Protein AF-0000000073399616 (afdb_homodimer)

Solvent-accessible surface area (backbone atoms only — not comparable to full-atom values): 12875 Å² total; per-residue (Å²): 86,40,26,53,81,73,58,70,52,59,41,44,80,45,71,43,93,88,33,60,38,33,30,25,87,79,78,50,24,38,40,30,49,40,71,38,44,50,50,51,39,50,48,54,50,49,53,32,51,50,45,19,53,52,32,27,52,56,43,54,68,68,48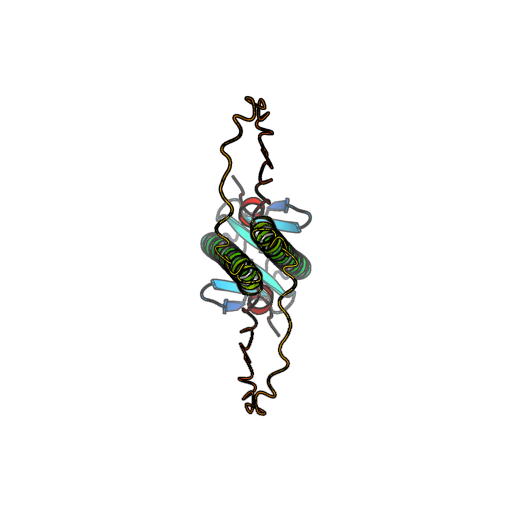,73,75,62,71,76,71,77,66,83,68,80,74,74,76,71,83,74,77,82,70,77,71,72,74,72,72,77,64,69,66,68,71,74,72,81,48,71,56,64,63,69,61,81,126,85,41,26,50,83,74,57,71,54,59,40,45,79,45,71,43,94,90,32,60,36,33,31,25,89,80,77,50,24,39,39,30,49,40,70,38,45,51,52,50,40,50,49,53,52,50,54,32,51,50,44,20,53,53,32,26,52,56,44,53,68,68,47,73,74,62,72,74,73,77,66,81,68,80,74,74,76,71,82,75,78,81,70,77,71,73,74,74,72,77,65,68,67,69,72,75,71,81,47,71,53,64,64,67,60,80,124

Secondary structure (DSSP, 8-state):
-B-TTTSSSBPEEEEETTEEEEE-TTT--EEE-HHHHHHHHHHHHHHHHHHHHHHHHHHHHTS------------------------------------HHHHT---/-B-TTTSSSBPEEEEETTEEEEE-TTT--EEE-HHHHHHHHHHHHHHHHHHHHHHHHHHHHTS------------------------------------HHHHT---

pLDDT: mean 75.41, std 23.26, range [36.66, 98.56]

Radius of gyration: 26.97 Å; Cα contacts (8 Å, |Δi|>4): 218; chains: 2; bounding box: 23×84×62 Å

Nearest PDB structures (foldseek):
  6dfb-assembly1_A  TM=5.833E-01  e=2.884E-01  Homo sapiens
  6dfa-assembly1_A  TM=6.206E-01  e=5.300E-01  Homo sapiens
  5vmw-assembly1_A  TM=6.166E-01  e=6.068E-01  Homo sapiens
  6df9-assembly1_A  TM=6.061E-01  e=7.432E-01  Homo sapiens
  4wwq-assembly1_B  TM=5.688E-01  e=4.934E+00  Homo sapiens

Organism: Burkholderia thailandensis (strain ATCC 700388 / DSM 13276 / CCUG 48851 / CIP 106301 / E264) (NCBI:txid271848)

Structure (mmCIF, N/CA/C/O backbone):
data_AF-0000000073399616-model_v1
#
loop_
_entity.id
_entity.type
_entity.pdbx_description
1 polymer 'Conserved within P. aerophilum'
#
loop_
_atom_site.group_PDB
_atom_site.id
_atom_site.type_symbol
_atom_site.label_atom_id
_atom_site.label_alt_id
_atom_site.label_comp_id
_atom_site.label_asym_id
_atom_site.label_entity_id
_atom_site.label_seq_id
_atom_site.pdbx_PDB_ins_code
_atom_site.Cartn_x
_atom_site.Cartn_y
_atom_site.Cartn_z
_atom_site.occupancy
_atom_site.B_iso_or_equiv
_atom_site.auth_seq_id
_atom_site.auth_comp_id
_atom_site.auth_asym_id
_atom_site.auth_atom_id
_atom_site.pdbx_PDB_model_num
ATOM 1 N N . MET A 1 1 ? 6.746 -14.953 -12.938 1 96.81 1 MET A N 1
ATOM 2 C CA . MET A 1 1 ? 5.824 -15.375 -11.891 1 96.81 1 MET A CA 1
ATOM 3 C C . MET A 1 1 ? 4.391 -15.414 -12.406 1 96.81 1 MET A C 1
ATOM 5 O O . MET A 1 1 ? 3.975 -14.531 -13.164 1 96.81 1 MET A O 1
ATOM 9 N N . LYS A 1 2 ? 3.684 -16.406 -11.961 1 97.88 2 LYS A N 1
ATOM 10 C CA . LYS A 1 2 ? 2.295 -16.531 -12.391 1 97.88 2 LYS A CA 1
ATOM 11 C C . LYS A 1 2 ? 1.35 -15.828 -11.422 1 97.88 2 LYS A C 1
ATOM 13 O O . LYS A 1 2 ? 1.634 -15.742 -10.227 1 97.88 2 LYS A O 1
ATOM 18 N N . CYS A 1 3 ? 0.234 -15.32 -11.992 1 98.56 3 CYS A N 1
ATOM 19 C CA . CYS A 1 3 ? -0.79 -14.711 -11.148 1 98.56 3 CYS A CA 1
ATOM 20 C C . CYS A 1 3 ? -1.419 -15.734 -10.219 1 98.56 3 CYS A C 1
ATOM 22 O O . CYS A 1 3 ? -1.948 -16.75 -10.672 1 98.56 3 CYS A O 1
ATOM 24 N N . PRO A 1 4 ? -1.432 -15.422 -8.945 1 98 4 PRO A N 1
ATOM 25 C CA . PRO A 1 4 ? -1.982 -16.422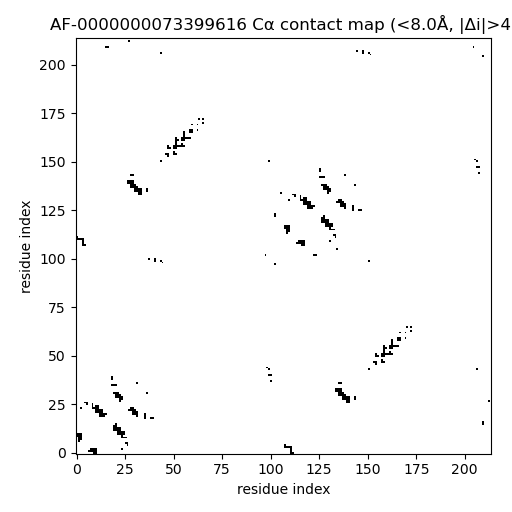 -8.023 1 98 4 PRO A CA 1
ATOM 26 C C . PRO A 1 4 ? -3.492 -16.594 -8.172 1 98 4 PRO A C 1
ATOM 28 O O . PRO A 1 4 ? -4.043 -17.625 -7.77 1 98 4 PRO A O 1
ATOM 31 N N . VAL A 1 5 ? -4.133 -15.578 -8.758 1 97.62 5 VAL A N 1
ATOM 32 C CA . VAL A 1 5 ? -5.586 -15.609 -8.914 1 97.62 5 VAL A CA 1
ATOM 33 C C . VAL A 1 5 ? -5.945 -16.188 -10.273 1 97.62 5 VAL A C 1
ATOM 35 O O . VAL A 1 5 ? -6.723 -17.141 -10.359 1 97.62 5 VAL A O 1
ATOM 38 N N . CYS A 1 6 ? -5.352 -15.664 -11.281 1 98.19 6 CYS A N 1
ATOM 39 C CA . CYS A 1 6 ? -5.664 -16.062 -12.648 1 98.19 6 CYS A CA 1
ATOM 40 C C . CYS A 1 6 ? -4.949 -17.359 -13.008 1 98.19 6 CYS A C 1
ATOM 42 O O . CYS A 1 6 ? -5.32 -18.031 -13.969 1 98.19 6 CYS A O 1
ATOM 44 N N . VAL A 1 7 ? -3.932 -17.734 -12.391 1 96.06 7 VAL A N 1
ATOM 45 C CA . VAL A 1 7 ? -3.207 -19 -12.445 1 96.06 7 VAL A CA 1
ATOM 46 C C . VAL A 1 7 ? -2.357 -19.047 -13.719 1 96.06 7 VAL A C 1
ATOM 48 O O . VAL A 1 7 ? -1.183 -19.422 -13.672 1 96.06 7 VAL A O 1
ATOM 51 N N . THR A 1 8 ? -2.816 -18.594 -14.859 1 96.88 8 THR A N 1
ATOM 52 C CA . THR A 1 8 ? -2.133 -18.797 -16.141 1 96.88 8 THR A CA 1
ATOM 53 C C . THR A 1 8 ? -1.297 -17.562 -16.5 1 96.88 8 THR A C 1
ATOM 55 O O . THR A 1 8 ? -0.138 -17.703 -16.891 1 96.88 8 THR A O 1
ATOM 58 N N . PRO A 1 9 ? -1.926 -16.344 -16.438 1 97.81 9 PRO A N 1
ATOM 59 C CA . PRO A 1 9 ? -1.166 -15.172 -16.875 1 97.81 9 PRO A CA 1
ATOM 60 C C . PRO A 1 9 ? 0.09 -14.93 -16.047 1 97.81 9 PRO A C 1
ATOM 62 O O . PRO A 1 9 ? 0.086 -15.172 -14.836 1 97.81 9 PRO A O 1
ATOM 65 N N . ASP A 1 10 ? 1.103 -14.453 -16.719 1 98.31 10 ASP A N 1
ATOM 66 C CA . ASP A 1 10 ? 2.307 -13.992 -16.031 1 98.31 10 ASP A CA 1
ATOM 67 C C . ASP A 1 10 ? 2.098 -12.609 -15.43 1 98.31 10 ASP A C 1
ATOM 69 O O . ASP A 1 10 ? 1.457 -11.75 -16.031 1 98.31 10 ASP A O 1
ATOM 73 N N . LEU A 1 11 ? 2.697 -12.438 -14.219 1 98.44 11 LEU A N 1
ATOM 74 C CA . LEU A 1 11 ? 2.771 -11.102 -13.648 1 98.44 11 LEU A CA 1
ATOM 75 C C . LEU A 1 11 ? 3.799 -10.25 -14.391 1 98.44 11 LEU A C 1
ATOM 77 O O . LEU A 1 11 ? 4.863 -10.742 -14.766 1 98.44 11 LEU A O 1
ATOM 81 N N . LEU A 1 12 ? 3.416 -8.969 -14.594 1 98.19 12 LEU A N 1
ATOM 82 C CA . LEU A 1 12 ? 4.328 -8.023 -15.234 1 98.19 12 LEU A CA 1
ATOM 83 C C . LEU A 1 12 ? 4.965 -7.105 -14.203 1 98.19 12 LEU A C 1
ATOM 85 O O . LEU A 1 12 ? 4.281 -6.59 -13.312 1 98.19 12 LEU A O 1
ATOM 89 N N . MET A 1 13 ? 6.27 -6.945 -14.352 1 97.06 13 MET A N 1
ATOM 90 C CA . MET A 1 13 ? 7.027 -6.117 -13.414 1 97.06 13 MET A CA 1
ATOM 91 C C . MET A 1 13 ? 7.031 -4.66 -13.859 1 97.06 13 MET A C 1
ATOM 93 O O . MET A 1 13 ? 7.203 -4.367 -15.047 1 97.06 13 MET A O 1
ATOM 97 N N . THR A 1 14 ? 6.762 -3.773 -12.93 1 96.56 14 THR A N 1
ATOM 98 C CA . THR A 1 14 ? 6.898 -2.342 -13.18 1 96.56 14 THR A CA 1
ATOM 99 C C . THR A 1 14 ? 7.484 -1.641 -11.953 1 96.56 14 THR A C 1
ATOM 101 O O . THR A 1 14 ? 7.441 -2.174 -10.844 1 96.56 14 THR A O 1
ATOM 104 N N . GLU A 1 15 ? 8.125 -0.589 -12.242 1 95.06 15 GLU A N 1
ATOM 105 C CA . GLU A 1 15 ? 8.664 0.234 -11.164 1 95.06 15 GLU A CA 1
ATOM 106 C C . GLU A 1 15 ? 8.055 1.633 -11.18 1 95.06 15 GLU A C 1
ATOM 108 O O . GLU A 1 15 ? 8.039 2.299 -12.219 1 95.06 15 GLU A O 1
ATOM 113 N N . ARG A 1 16 ? 7.52 1.985 -10.07 1 91 16 ARG A N 1
ATOM 114 C CA . ARG A 1 16 ? 6.957 3.32 -9.898 1 91 16 ARG A CA 1
ATOM 115 C C . ARG A 1 16 ? 7.488 3.975 -8.625 1 91 16 ARG A C 1
ATOM 117 O O . ARG A 1 16 ? 7.344 3.428 -7.531 1 91 16 ARG A O 1
ATOM 124 N N . GLN A 1 17 ? 8.094 5.055 -8.758 1 88.94 17 GLN A N 1
ATOM 125 C CA . GLN A 1 17 ? 8.641 5.777 -7.609 1 88.94 17 GLN A CA 1
ATOM 126 C C . GLN A 1 17 ? 9.625 4.914 -6.832 1 88.94 17 GLN A C 1
ATOM 128 O O . GLN A 1 17 ? 9.57 4.844 -5.605 1 88.94 17 GLN A O 1
ATOM 133 N N . SER A 1 18 ? 10.352 4.148 -7.586 1 93.12 18 SER A N 1
ATOM 134 C CA . SER A 1 18 ? 11.453 3.338 -7.066 1 93.12 18 SER A CA 1
ATOM 135 C C . SER A 1 18 ? 10.93 2.121 -6.305 1 93.12 18 SER A C 1
ATOM 137 O O . SER A 1 18 ? 11.656 1.527 -5.504 1 93.12 18 SER A O 1
ATOM 139 N N . ILE A 1 19 ? 9.672 1.909 -6.512 1 95.75 19 ILE A N 1
ATOM 140 C CA . ILE A 1 19 ? 9.078 0.714 -5.922 1 95.75 19 ILE A CA 1
ATOM 141 C C . ILE A 1 19 ? 8.734 -0.288 -7.023 1 95.75 19 ILE A C 1
ATOM 143 O O . ILE A 1 19 ? 8.016 0.042 -7.973 1 95.75 19 ILE A O 1
ATOM 147 N N . GLU A 1 20 ? 9.25 -1.43 -6.906 1 97.19 20 GLU A N 1
ATOM 148 C CA . GLU A 1 20 ? 8.969 -2.494 -7.867 1 97.19 20 GLU A CA 1
ATOM 149 C C . GLU A 1 20 ? 7.668 -3.213 -7.527 1 97.19 20 GLU A C 1
ATOM 151 O O . GLU A 1 20 ? 7.457 -3.623 -6.383 1 97.19 20 GLU A O 1
ATOM 156 N N . ILE A 1 21 ? 6.871 -3.324 -8.523 1 97.44 21 ILE A N 1
ATOM 157 C CA . ILE A 1 21 ? 5.559 -3.941 -8.375 1 97.44 21 ILE A CA 1
ATOM 158 C C . ILE A 1 21 ? 5.348 -4.984 -9.469 1 97.44 21 ILE A C 1
ATOM 160 O O . ILE A 1 21 ? 5.68 -4.746 -10.633 1 97.44 21 ILE A O 1
ATOM 164 N N . ASP A 1 22 ? 4.859 -6.145 -9.078 1 98.31 22 ASP A N 1
ATOM 165 C CA . ASP A 1 22 ? 4.379 -7.129 -10.047 1 98.31 22 ASP A CA 1
ATOM 166 C C . ASP A 1 22 ? 2.855 -7.113 -10.133 1 98.31 22 ASP A C 1
ATOM 168 O O . ASP A 1 22 ? 2.17 -7.316 -9.125 1 98.31 22 ASP A O 1
ATOM 172 N N . TYR A 1 23 ? 2.322 -6.859 -11.312 1 98.19 23 TYR A N 1
ATOM 173 C CA . TYR A 1 23 ? 0.869 -6.789 -11.422 1 98.19 23 TYR A CA 1
ATOM 174 C C . TYR A 1 23 ? 0.356 -7.738 -12.5 1 98.19 23 TYR A C 1
ATOM 176 O O . TYR A 1 23 ? 1.087 -8.086 -13.43 1 98.19 23 TYR A O 1
ATOM 184 N N . CYS A 1 24 ? -0.821 -8.117 -12.32 1 98.44 24 CYS A N 1
ATOM 185 C CA . CYS A 1 24 ? -1.466 -8.977 -13.312 1 98.44 24 CYS A CA 1
ATOM 186 C C . CYS A 1 24 ? -2.232 -8.148 -14.336 1 98.44 24 CYS A C 1
ATOM 188 O O . CYS A 1 24 ? -3.148 -7.402 -13.977 1 98.44 24 CYS A O 1
ATOM 190 N N . PRO A 1 25 ? -1.955 -8.234 -15.609 1 97.5 25 PRO A N 1
ATOM 191 C CA . PRO A 1 25 ? -2.652 -7.422 -16.609 1 97.5 25 PRO A CA 1
ATOM 192 C C . PRO A 1 25 ? -4.102 -7.855 -16.812 1 97.5 25 PRO A C 1
ATOM 194 O O . PRO A 1 25 ? -4.883 -7.137 -17.438 1 97.5 25 PRO A O 1
ATOM 197 N N . THR A 1 26 ? -4.434 -8.953 -16.219 1 97.69 26 THR A N 1
ATOM 198 C CA . THR A 1 26 ? -5.77 -9.5 -16.422 1 97.69 26 THR A CA 1
ATOM 199 C C . THR A 1 26 ? -6.699 -9.086 -15.289 1 97.69 26 THR A C 1
ATOM 201 O O . THR A 1 26 ? -7.668 -8.352 -15.508 1 97.69 26 THR A O 1
ATOM 204 N N . CYS A 1 27 ? -6.395 -9.469 -14.07 1 97.69 27 CYS A N 1
ATOM 205 C CA . CYS A 1 27 ? -7.293 -9.211 -12.953 1 97.69 27 CYS A CA 1
ATOM 206 C C . CYS A 1 27 ? -6.926 -7.914 -12.242 1 97.69 27 CYS A C 1
ATOM 208 O O . CYS A 1 27 ? -7.695 -7.406 -11.422 1 97.69 27 CYS A O 1
ATOM 210 N N . ARG A 1 28 ? -5.715 -7.473 -12.531 1 97.06 28 ARG A N 1
ATOM 211 C CA . ARG A 1 28 ? -5.23 -6.176 -12.078 1 97.06 28 ARG A CA 1
ATOM 212 C C . ARG A 1 28 ? -4.855 -6.219 -10.602 1 97.06 28 ARG A C 1
ATOM 214 O O . ARG A 1 28 ? -4.719 -5.172 -9.961 1 97.06 28 ARG A O 1
ATOM 221 N N . GLY A 1 29 ? -4.598 -7.402 -9.984 1 97.88 29 GLY A N 1
ATOM 222 C CA . GLY A 1 29 ? -4.012 -7.523 -8.656 1 97.88 29 GLY A CA 1
ATOM 223 C C . GLY A 1 29 ? -2.52 -7.246 -8.633 1 97.88 29 GLY A C 1
ATOM 224 O O . GLY A 1 29 ? -1.878 -7.191 -9.688 1 97.88 29 GLY A O 1
ATOM 225 N N . VAL A 1 30 ? -2.012 -7.121 -7.469 1 98.12 30 VAL A N 1
ATOM 226 C CA . VAL A 1 30 ? -0.618 -6.707 -7.344 1 98.12 30 VAL A CA 1
ATOM 227 C C . VAL A 1 30 ? 0.087 -7.582 -6.305 1 98.12 30 VAL A C 1
ATOM 229 O O . VAL A 1 30 ? -0.476 -7.879 -5.25 1 98.12 30 VAL A O 1
ATOM 232 N N . TRP A 1 31 ? 1.238 -7.957 -6.617 1 98.44 31 TRP A N 1
ATOM 233 C CA . TRP A 1 31 ? 2.168 -8.625 -5.711 1 98.44 31 TRP A CA 1
ATOM 234 C C . TRP A 1 31 ? 3.291 -7.676 -5.293 1 98.44 31 TRP A C 1
ATOM 236 O O . TRP A 1 31 ? 3.877 -6.992 -6.137 1 98.44 31 TRP A O 1
ATOM 246 N N . LEU A 1 32 ? 3.59 -7.598 -4.047 1 98.06 32 LEU A N 1
ATOM 247 C CA . LEU A 1 32 ? 4.719 -6.875 -3.471 1 98.06 32 LEU A CA 1
ATOM 248 C C . LEU A 1 32 ? 5.574 -7.797 -2.605 1 98.06 32 LEU A C 1
ATOM 250 O O . LEU A 1 32 ? 5.062 -8.438 -1.686 1 98.06 32 LEU A O 1
ATOM 254 N N . ASP A 1 33 ? 6.867 -7.895 -2.918 1 97.62 33 ASP A N 1
ATOM 255 C CA . ASP A 1 33 ? 7.738 -8.578 -1.968 1 97.62 33 ASP A CA 1
ATOM 256 C C . ASP A 1 33 ? 7.883 -7.773 -0.678 1 97.62 33 ASP A C 1
ATOM 258 O O . ASP A 1 33 ? 7.457 -6.621 -0.608 1 97.62 33 ASP A O 1
ATOM 262 N N . ARG A 1 34 ? 8.383 -8.328 0.324 1 96.25 34 ARG A N 1
ATOM 263 C CA . ARG A 1 34 ? 8.477 -7.723 1.646 1 96.25 34 ARG A CA 1
ATOM 264 C C . ARG A 1 34 ? 9.289 -6.434 1.604 1 96.25 34 ARG A C 1
ATOM 266 O O . ARG A 1 34 ? 8.891 -5.418 2.18 1 96.25 34 ARG A O 1
ATOM 273 N N . SER A 1 35 ? 10.359 -6.484 0.96 1 96.88 35 SER A N 1
ATOM 274 C CA . SER A 1 35 ? 11.219 -5.305 0.912 1 96.88 35 SER A CA 1
ATOM 275 C C . SER A 1 35 ? 10.523 -4.148 0.195 1 96.88 35 SER A C 1
ATOM 277 O O . SER A 1 35 ? 10.656 -2.992 0.599 1 96.88 35 SER A O 1
ATOM 279 N N . GLU A 1 36 ? 9.844 -4.398 -0.829 1 96.75 36 GLU A N 1
ATOM 280 C CA . GLU A 1 36 ? 9.109 -3.373 -1.569 1 96.75 36 GLU A CA 1
ATOM 281 C C . GLU A 1 36 ? 7.926 -2.848 -0.761 1 96.75 36 GLU A C 1
ATOM 283 O O . GLU A 1 36 ? 7.613 -1.656 -0.814 1 96.75 36 GLU A O 1
ATOM 288 N N . LEU A 1 37 ? 7.297 -3.754 -0.093 1 95.5 37 LEU A N 1
ATOM 289 C CA . LEU A 1 37 ? 6.227 -3.332 0.808 1 95.5 37 LEU A CA 1
ATOM 290 C C . LEU A 1 37 ? 6.754 -2.354 1.852 1 95.5 37 LEU A C 1
ATOM 292 O O . LEU A 1 37 ? 6.117 -1.333 2.129 1 95.5 37 LEU A O 1
ATOM 296 N N . ASP A 1 38 ? 7.855 -2.656 2.402 1 94.62 38 ASP A N 1
ATOM 297 C CA . ASP A 1 38 ? 8.492 -1.781 3.381 1 94.62 38 ASP A CA 1
ATOM 298 C C . ASP A 1 38 ? 8.789 -0.407 2.781 1 94.62 38 ASP A C 1
ATOM 300 O O . ASP A 1 38 ? 8.602 0.617 3.441 1 94.62 38 ASP A O 1
ATOM 304 N N . LYS A 1 39 ? 9.312 -0.378 1.557 1 95.31 39 LYS A N 1
ATOM 305 C CA . LYS A 1 39 ? 9.555 0.882 0.862 1 95.31 39 LYS A CA 1
ATOM 306 C C . LYS A 1 39 ? 8.266 1.666 0.669 1 95.31 39 LYS A C 1
ATOM 308 O O . LYS A 1 39 ? 8.242 2.887 0.834 1 95.31 39 LYS A O 1
ATOM 313 N N . LEU A 1 40 ? 7.219 0.913 0.265 1 93.88 40 LEU A N 1
ATOM 314 C CA . LEU A 1 40 ? 5.918 1.535 0.058 1 93.88 40 LEU A CA 1
ATOM 315 C C . LEU A 1 40 ? 5.418 2.189 1.341 1 93.88 40 LEU A C 1
ATOM 317 O O . LEU A 1 40 ? 4.938 3.326 1.316 1 93.88 40 LEU A O 1
ATOM 321 N N . ILE A 1 41 ? 5.512 1.527 2.479 1 91.94 41 ILE A N 1
ATOM 322 C CA . ILE A 1 41 ? 5.07 2.018 3.781 1 91.94 41 ILE A CA 1
ATOM 323 C C . ILE A 1 41 ? 5.883 3.252 4.168 1 91.94 41 ILE A C 1
ATOM 325 O O . ILE A 1 41 ? 5.32 4.258 4.613 1 91.94 41 ILE A O 1
ATOM 329 N N . ALA A 1 42 ? 7.152 3.195 3.965 1 91.5 42 ALA A N 1
ATOM 330 C CA . ALA A 1 42 ? 8.031 4.312 4.293 1 91.5 42 ALA A CA 1
ATOM 331 C C . ALA A 1 42 ? 7.676 5.551 3.473 1 91.5 42 ALA A C 1
ATOM 333 O O . ALA A 1 42 ? 7.648 6.664 4 1 91.5 42 ALA A O 1
ATOM 334 N N . ARG A 1 43 ? 7.461 5.289 2.229 1 89.88 43 ARG A N 1
ATOM 335 C CA . ARG A 1 43 ? 7.109 6.395 1.344 1 89.88 43 ARG A CA 1
ATOM 336 C C . ARG A 1 43 ? 5.789 7.035 1.761 1 89.88 43 ARG A C 1
ATOM 338 O O . ARG A 1 43 ? 5.656 8.258 1.755 1 89.88 43 ARG A O 1
ATOM 345 N N . ALA A 1 44 ? 4.852 6.195 2.021 1 88.62 44 ALA A N 1
ATOM 346 C CA . ALA A 1 44 ? 3.551 6.688 2.465 1 88.62 44 ALA A CA 1
ATOM 347 C C . ALA A 1 44 ? 3.688 7.547 3.717 1 88.62 44 ALA A C 1
ATOM 349 O O . ALA A 1 44 ? 3.043 8.594 3.834 1 88.62 44 ALA A O 1
ATOM 350 N N . ASP A 1 45 ? 4.473 7.156 4.66 1 86.94 45 ASP A N 1
ATOM 351 C CA . ASP A 1 45 ? 4.711 7.898 5.895 1 86.94 45 ASP A CA 1
ATOM 352 C C . ASP A 1 45 ? 5.367 9.25 5.605 1 86.94 45 ASP A C 1
ATOM 354 O O . ASP A 1 45 ? 5.008 10.258 6.207 1 86.94 45 ASP A O 1
ATOM 358 N N . ASP A 1 46 ? 6.332 9.164 4.754 1 87.94 46 ASP A N 1
ATOM 359 C CA . ASP A 1 46 ? 7.035 10.391 4.387 1 87.94 46 ASP A CA 1
ATOM 360 C C . ASP A 1 46 ? 6.078 11.398 3.76 1 87.94 46 ASP A C 1
ATOM 362 O O . ASP A 1 46 ? 6.133 12.594 4.078 1 87.94 46 ASP A O 1
A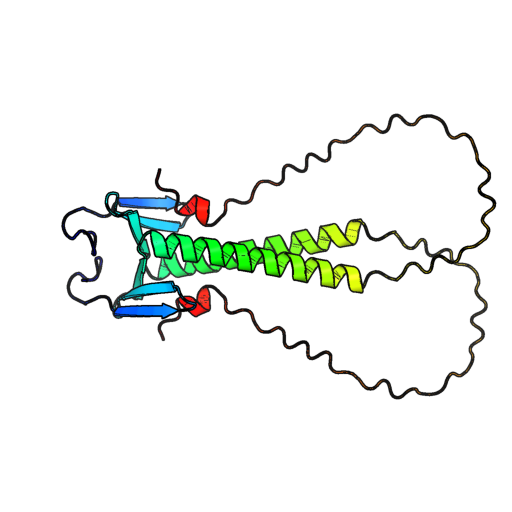TOM 366 N N . ASP A 1 47 ? 5.332 10.906 2.832 1 86.31 47 ASP A N 1
ATOM 367 C CA . ASP A 1 47 ? 4.367 11.773 2.166 1 86.31 47 ASP A CA 1
ATOM 368 C C . ASP A 1 47 ? 3.4 12.391 3.172 1 86.31 47 ASP A C 1
ATOM 370 O O . ASP A 1 47 ? 3.082 13.578 3.082 1 86.31 47 ASP A O 1
ATOM 374 N N . ALA A 1 48 ? 2.936 11.555 4.066 1 86.56 48 ALA A N 1
ATOM 375 C CA . ALA A 1 48 ? 2.02 12.047 5.098 1 86.56 48 ALA A CA 1
ATOM 376 C C . ALA A 1 48 ? 2.684 13.117 5.957 1 86.56 48 ALA A C 1
ATOM 378 O O . ALA A 1 48 ? 2.059 14.125 6.297 1 86.56 48 ALA A O 1
ATOM 379 N N . ASN A 1 49 ? 3.85 12.938 6.316 1 87.88 49 ASN A N 1
ATOM 380 C CA . ASN A 1 49 ? 4.582 13.898 7.133 1 87.88 49 ASN A CA 1
ATOM 381 C C . ASN A 1 49 ? 4.781 15.219 6.402 1 87.88 49 ASN A C 1
ATOM 383 O O . ASN A 1 49 ? 4.688 16.281 7.008 1 87.88 49 ASN A O 1
ATOM 387 N N . GLU A 1 50 ? 5.09 15.109 5.195 1 88.25 50 GLU A N 1
ATOM 388 C CA . GLU A 1 50 ? 5.273 16.312 4.395 1 88.25 50 GLU A CA 1
ATOM 389 C C . GLU A 1 50 ? 3.982 17.125 4.305 1 88.25 50 GLU A C 1
ATOM 391 O O . GLU A 1 50 ? 4.004 18.344 4.414 1 88.25 50 GLU A O 1
ATOM 396 N N . ARG A 1 51 ? 2.953 16.469 4.109 1 86.75 51 ARG A N 1
ATOM 397 C CA . ARG A 1 51 ? 1.661 17.141 4.039 1 86.75 51 ARG A CA 1
ATOM 398 C C . ARG A 1 51 ? 1.327 17.828 5.355 1 86.75 51 ARG A C 1
ATOM 400 O O . ARG A 1 51 ? 0.765 18.922 5.367 1 86.75 51 ARG A O 1
ATOM 407 N N . ARG A 1 52 ? 1.617 17.141 6.398 1 87.44 52 ARG A N 1
ATOM 408 C CA . ARG A 1 52 ? 1.412 17.719 7.727 1 87.44 52 ARG A CA 1
ATOM 409 C C . ARG A 1 52 ? 2.221 18.984 7.91 1 87.44 52 ARG A C 1
ATOM 411 O O . ARG A 1 52 ? 1.706 19.984 8.414 1 87.44 52 ARG A O 1
ATOM 418 N N . ARG A 1 53 ? 3.361 19.047 7.535 1 87.31 53 ARG A N 1
ATOM 419 C CA . ARG A 1 53 ? 4.246 20.188 7.668 1 87.31 53 ARG A CA 1
ATOM 420 C C . ARG A 1 53 ? 3.758 21.359 6.812 1 87.31 53 ARG A C 1
ATOM 422 O O . ARG A 1 53 ? 3.787 22.516 7.25 1 87.31 53 ARG A O 1
ATOM 429 N N . ASP A 1 54 ? 3.363 21 5.629 1 87.38 54 ASP A N 1
ATOM 430 C CA . ASP A 1 54 ? 2.865 22.031 4.715 1 87.38 54 ASP A CA 1
ATOM 431 C C . ASP A 1 54 ? 1.628 22.719 5.285 1 87.38 54 ASP A C 1
ATOM 433 O O . ASP A 1 54 ? 1.496 23.938 5.195 1 87.38 54 ASP A O 1
ATOM 437 N N . ALA A 1 55 ? 0.802 21.938 5.852 1 87 55 ALA A N 1
ATOM 438 C CA . ALA A 1 55 ? -0.426 22.484 6.43 1 87 55 ALA A CA 1
ATOM 439 C C . ALA A 1 55 ? -0.118 23.406 7.602 1 87 55 ALA A C 1
ATOM 441 O O . ALA A 1 55 ? -0.733 24.469 7.742 1 87 55 ALA A O 1
ATOM 442 N N . ALA A 1 56 ? 0.721 23.109 8.438 1 83.31 56 ALA A N 1
ATOM 443 C CA . ALA A 1 56 ? 1.118 23.906 9.586 1 83.31 56 ALA A CA 1
ATOM 444 C C . ALA A 1 56 ? 1.738 25.234 9.148 1 83.31 56 ALA A C 1
ATOM 446 O O . ALA A 1 56 ? 1.474 26.281 9.742 1 83.31 56 ALA A O 1
ATOM 447 N N . ARG A 1 57 ? 2.488 25.219 8.172 1 85 57 ARG A N 1
ATOM 448 C CA . ARG A 1 57 ? 3.15 26.406 7.648 1 85 57 ARG A CA 1
ATOM 449 C C . ARG A 1 57 ? 2.137 27.391 7.059 1 85 57 ARG A C 1
ATOM 451 O O . ARG A 1 57 ? 2.279 28.594 7.203 1 85 57 ARG A O 1
ATOM 458 N N . GLU A 1 58 ? 1.227 26.797 6.398 1 83 58 GLU A N 1
ATOM 459 C CA . GLU A 1 58 ? 0.2 27.609 5.766 1 83 58 GLU A CA 1
ATOM 460 C C . GLU A 1 58 ? -0.625 28.375 6.805 1 83 58 GLU A C 1
ATOM 462 O O . GLU A 1 58 ? -0.926 29.547 6.625 1 83 58 GLU A O 1
ATOM 467 N N . VAL A 1 59 ? -1.004 27.766 7.867 1 77.81 59 VAL A N 1
ATOM 468 C CA . VAL A 1 59 ? -1.786 28.406 8.93 1 77.81 59 VAL A CA 1
ATOM 469 C C . VAL A 1 59 ? -0.936 29.438 9.648 1 77.81 59 VAL A C 1
ATOM 471 O O . VAL A 1 59 ? -1.442 30.484 10.062 1 77.81 59 VAL A O 1
ATOM 474 N N . GLY A 1 60 ? 0.25 29.188 9.906 1 71.25 60 GLY A N 1
ATOM 475 C CA . GLY A 1 60 ? 1.139 30.141 10.57 1 71.25 60 GLY A CA 1
ATOM 476 C C . GLY A 1 60 ? 1.354 31.406 9.766 1 71.25 60 GLY A C 1
ATOM 477 O O . GLY A 1 60 ? 1.512 32.5 10.336 1 71.25 60 GLY A O 1
ATOM 478 N N . ARG A 1 61 ? 1.402 31.375 8.57 1 70.75 61 ARG A N 1
ATOM 479 C CA . ARG A 1 61 ? 1.603 32.531 7.723 1 70.75 61 ARG A CA 1
ATOM 480 C C . ARG A 1 61 ? 0.401 33.469 7.785 1 70.75 61 ARG A C 1
ATOM 482 O O . ARG A 1 61 ? 0.551 34.688 7.672 1 70.75 61 ARG A O 1
ATOM 489 N N . ASP A 1 62 ? -0.748 33.031 7.918 1 60.81 62 ASP A N 1
ATOM 490 C CA . ASP A 1 62 ? -1.962 33.844 7.91 1 60.81 62 ASP A CA 1
ATOM 491 C C . ASP A 1 62 ? -2.266 34.406 9.305 1 60.81 62 ASP A C 1
ATOM 493 O O . ASP A 1 62 ? -3.229 35.156 9.492 1 60.81 62 ASP A O 1
ATOM 497 N N . ALA A 1 63 ? -1.518 33.938 10.258 1 58.5 63 ALA A N 1
ATOM 498 C CA . ALA A 1 63 ? -1.745 34.469 11.594 1 58.5 63 ALA A CA 1
ATOM 499 C C . ALA A 1 63 ? -1.386 35.969 11.648 1 58.5 63 ALA A C 1
ATOM 501 O O . ALA A 1 63 ? -0.341 36.375 11.133 1 58.5 63 ALA A O 1
ATOM 502 N N . PRO A 1 64 ? -2.26 36.906 11.836 1 52.59 64 PRO A N 1
ATOM 503 C CA . PRO A 1 64 ? -1.928 38.312 11.914 1 52.59 64 PRO A CA 1
ATOM 504 C C . PRO A 1 64 ? -0.676 38.594 12.742 1 52.59 64 PRO A C 1
ATOM 506 O O . PRO A 1 64 ? -0.427 37.906 13.734 1 52.59 64 PRO A O 1
ATOM 509 N N . LEU A 1 65 ? 0.312 38.969 12.172 1 49.38 65 LEU A N 1
ATOM 510 C CA . LEU A 1 65 ? 1.442 39.469 12.938 1 49.38 65 LEU A CA 1
ATOM 511 C C . LEU A 1 65 ? 0.963 40.312 14.125 1 49.38 65 LEU A C 1
ATOM 513 O O . LEU A 1 65 ? 0.207 41.25 13.961 1 49.38 65 LEU A O 1
ATOM 517 N N . ALA A 1 66 ? 0.596 39.781 15.211 1 46.94 66 ALA A N 1
ATOM 518 C CA . ALA A 1 66 ? 0.384 40.656 16.375 1 46.94 66 ALA A CA 1
ATOM 519 C C . ALA A 1 66 ? 1.403 41.781 16.406 1 46.94 66 ALA A C 1
ATOM 521 O O . ALA A 1 66 ? 2.604 41.562 16.562 1 46.94 66 ALA A O 1
ATOM 522 N N . ARG A 1 67 ? 1.221 42.75 15.664 1 43.16 67 ARG A N 1
ATOM 523 C CA . ARG A 1 67 ? 2 43.938 15.984 1 43.16 67 ARG A CA 1
ATOM 524 C C . ARG A 1 67 ? 2.018 44.188 17.484 1 43.16 67 ARG A C 1
ATOM 526 O O . ARG A 1 67 ? 0.966 44.375 18.109 1 43.16 67 ARG A O 1
ATOM 533 N N . TYR A 1 68 ? 2.986 43.688 18.141 1 43 68 TYR A N 1
ATOM 534 C CA . TYR A 1 68 ? 3.307 44.125 19.484 1 43 68 TYR A CA 1
ATOM 535 C C . TYR A 1 68 ? 3.209 45.656 19.578 1 43 68 TYR A C 1
ATOM 537 O O . TYR A 1 68 ? 4.078 46.375 19.078 1 43 68 TYR A O 1
ATOM 545 N N . ASP A 1 69 ? 2.113 46.344 19.312 1 39.88 69 ASP A N 1
ATOM 546 C CA . ASP A 1 69 ? 2.113 47.688 19.859 1 39.88 69 ASP A CA 1
ATOM 547 C C . ASP A 1 69 ? 2.549 47.688 21.328 1 39.88 69 ASP A C 1
ATOM 549 O O . ASP A 1 69 ? 1.898 47.062 22.172 1 39.88 69 ASP A O 1
ATOM 553 N N . HIS A 1 70 ? 3.805 47.812 21.562 1 45.53 70 HIS A N 1
ATOM 554 C CA . HIS A 1 70 ? 4.418 48.094 22.859 1 45.53 70 HIS A CA 1
ATOM 555 C C . HIS A 1 70 ? 3.625 49.156 23.625 1 45.53 70 HIS A C 1
ATOM 557 O O . HIS A 1 70 ? 3.875 50.344 23.484 1 45.53 70 HIS A O 1
ATOM 563 N N . GLY A 1 71 ? 2.359 49.312 23.547 1 40.16 71 GLY A N 1
ATOM 564 C CA . GLY A 1 71 ? 1.906 50.25 24.562 1 40.16 71 GLY A CA 1
ATOM 565 C C . GLY A 1 71 ? 2.443 49.938 25.938 1 40.16 71 GLY A C 1
ATOM 566 O O . GLY A 1 71 ? 2.768 48.812 26.25 1 40.16 71 GLY A O 1
ATOM 567 N N . ASP A 1 72 ? 3.129 50.969 26.547 1 42.28 72 ASP A N 1
ATOM 568 C CA . ASP A 1 72 ? 3.633 51.125 27.906 1 42.28 72 ASP A CA 1
ATOM 569 C C . ASP A 1 72 ? 2.639 50.594 28.938 1 42.28 72 ASP A C 1
ATOM 571 O O . ASP A 1 72 ? 1.74 51.312 29.375 1 42.28 72 ASP A O 1
ATOM 575 N N . ARG A 1 73 ? 1.893 49.625 28.703 1 40.78 73 ARG A N 1
ATOM 576 C CA . ARG A 1 73 ? 1.039 49.281 29.828 1 40.78 73 ARG A CA 1
ATOM 577 C C . ARG A 1 73 ? 1.862 49.031 31.094 1 40.78 73 ARG A C 1
ATOM 579 O O . ARG A 1 73 ? 2.857 48.312 31.078 1 40.78 73 ARG A O 1
ATOM 586 N N . ASP A 1 74 ? 1.889 50.125 31.969 1 41.28 74 ASP A N 1
ATOM 587 C CA . ASP A 1 74 ? 2.252 50.094 33.375 1 41.28 74 ASP A CA 1
ATOM 588 C C . ASP A 1 74 ? 1.782 48.781 34.031 1 41.28 74 ASP A C 1
ATOM 590 O O . ASP A 1 74 ? 0.587 48.5 34.031 1 41.28 74 ASP A O 1
ATOM 594 N N . ARG A 1 75 ? 2.508 47.719 33.875 1 41.88 75 ARG A N 1
ATOM 595 C CA . ARG A 1 75 ? 2.416 46.438 34.562 1 41.88 75 ARG A CA 1
ATOM 596 C C . ARG A 1 75 ? 2.096 46.625 36.031 1 41.88 75 ARG A C 1
ATOM 598 O O . ARG A 1 75 ? 2.963 47.031 36.812 1 41.88 75 ARG A O 1
ATOM 605 N N . ARG A 1 76 ? 0.975 47.375 36.406 1 38.75 76 ARG A N 1
ATOM 606 C CA . ARG A 1 76 ? 0.732 47.156 37.844 1 38.75 76 ARG A CA 1
ATOM 607 C C . ARG A 1 76 ? 0.679 45.688 38.188 1 38.75 76 ARG A C 1
ATOM 609 O O . ARG A 1 76 ? 0.047 44.906 37.469 1 38.75 76 ARG A O 1
ATOM 616 N N . ARG A 1 77 ? 1.719 45.25 38.875 1 41.5 77 ARG A N 1
ATOM 617 C CA . ARG A 1 77 ? 2.135 44 39.469 1 41.5 77 ARG A CA 1
ATOM 618 C C . ARG A 1 77 ? 1.027 43.406 40.344 1 41.5 77 ARG A C 1
ATOM 620 O O . ARG A 1 77 ? 0.871 43.812 41.5 1 41.5 77 ARG A O 1
ATOM 627 N N . HIS A 1 78 ? -0.24 43.625 40.094 1 38.34 78 HIS A N 1
ATOM 628 C CA . HIS A 1 78 ? -0.981 43.031 41.188 1 38.34 78 HIS A CA 1
ATOM 629 C C . HIS A 1 78 ? -0.635 41.562 41.375 1 38.34 78 HIS A C 1
ATOM 631 O O . HIS A 1 78 ? -0.301 40.875 40.375 1 38.34 78 HIS A O 1
ATOM 637 N N . ASP A 1 79 ? -0.407 41.125 42.625 1 39.31 79 ASP A N 1
ATOM 638 C CA . ASP A 1 79 ? -0.052 39.938 43.375 1 39.31 79 ASP A CA 1
ATOM 639 C C . ASP A 1 79 ? -1.041 38.781 43.125 1 39.31 79 ASP A C 1
ATOM 641 O O . ASP A 1 79 ? -2.111 38.75 43.719 1 39.31 79 ASP A O 1
ATOM 645 N N . ALA A 1 80 ? -1.554 38.625 41.938 1 39.03 80 ALA A N 1
ATOM 646 C CA . ALA A 1 80 ? -2.609 37.625 41.906 1 39.03 80 ALA A CA 1
ATOM 647 C C . ALA A 1 80 ? -2.092 36.25 42.375 1 39.03 80 ALA A C 1
ATOM 649 O O . ALA A 1 80 ? -0.956 35.875 42.062 1 39.03 80 ALA A O 1
ATOM 650 N N . HIS A 1 81 ? -2.744 35.75 43.406 1 40.47 81 HIS A N 1
ATOM 651 C CA . HIS A 1 81 ? -2.732 34.469 44.094 1 40.47 81 HIS A CA 1
ATOM 652 C C . HIS A 1 81 ? -2.68 33.312 43.094 1 40.47 81 HIS A C 1
ATOM 654 O O . HIS A 1 81 ? -3.047 33.5 41.938 1 40.47 81 HIS A O 1
ATOM 660 N N . GLY A 1 82 ? -1.989 32.281 43.625 1 36.66 82 GLY A N 1
ATOM 661 C CA . GLY A 1 82 ? -1.444 30.969 43.25 1 36.66 82 GLY A CA 1
ATOM 662 C C . GLY A 1 82 ? -2.49 30.031 42.688 1 36.66 82 GLY A C 1
ATOM 663 O O . GLY A 1 82 ? -3.258 29.422 43.438 1 36.66 82 GLY A O 1
ATOM 664 N N . TYR A 1 83 ? -3.312 30.5 41.688 1 40.25 83 TYR A N 1
ATOM 665 C CA . TYR A 1 83 ? -4.223 29.484 41.188 1 40.25 83 TYR A CA 1
ATOM 666 C C . TYR A 1 83 ? -3.471 28.203 40.812 1 40.25 83 TYR A C 1
ATOM 668 O O . TYR A 1 83 ? -2.32 28.25 40.375 1 40.25 83 TYR A O 1
ATOM 676 N N . ASP A 1 84 ? -3.758 27.219 41.656 1 40.59 84 ASP A N 1
ATOM 677 C CA . ASP A 1 84 ? -3.436 25.812 41.438 1 40.59 84 ASP A CA 1
ATOM 678 C C . ASP A 1 84 ? -3.764 25.391 40 1 40.59 84 ASP A C 1
ATOM 680 O O . ASP A 1 84 ? -4.922 25.453 39.562 1 40.59 84 ASP A O 1
ATOM 684 N N . GLU A 1 85 ? -2.938 25.875 39.094 1 42.94 85 GLU A N 1
ATOM 685 C CA . GLU A 1 85 ? -3.045 25.375 37.719 1 42.94 85 GLU A CA 1
ATOM 686 C C . GLU A 1 85 ? -3.148 23.859 37.688 1 42.94 85 GLU A C 1
ATOM 688 O O . GLU A 1 85 ? -2.234 23.156 38.125 1 42.94 85 GLU A O 1
ATOM 693 N N . HIS A 1 86 ? -4.336 23.344 38.094 1 43.25 86 HIS A N 1
ATOM 694 C CA . HIS A 1 86 ? -4.559 21.953 37.719 1 43.25 86 HIS A CA 1
ATOM 695 C C . HIS A 1 86 ? -4.035 21.672 36.312 1 43.25 86 HIS A C 1
ATOM 697 O O . HIS A 1 86 ? -4.34 22.422 35.375 1 43.25 86 HIS A O 1
ATOM 703 N N . ASP A 1 87 ? -2.83 21.203 36.219 1 40.88 87 ASP A N 1
ATOM 704 C CA . ASP A 1 87 ? -2.232 20.594 35.031 1 40.88 87 ASP A CA 1
ATOM 705 C C . ASP A 1 87 ? -3.225 19.672 34.344 1 40.88 87 ASP A C 1
ATOM 707 O O . ASP A 1 87 ? -3.465 18.547 34.812 1 40.88 87 ASP A O 1
ATOM 711 N N . ARG A 1 88 ? -4.41 20.188 33.938 1 42.12 88 ARG A N 1
ATOM 712 C CA . ARG A 1 88 ? -5.031 19.297 32.969 1 42.12 88 ARG A CA 1
ATOM 713 C C . ARG A 1 88 ? -3.994 18.688 32.031 1 42.12 88 ARG A C 1
ATOM 715 O O . ARG A 1 88 ? -3.301 19.422 31.312 1 42.12 88 ARG A O 1
ATOM 722 N N . SER A 1 89 ? -3.318 17.688 32.469 1 40.84 89 SER A N 1
ATOM 723 C CA . SER A 1 89 ? -2.578 16.781 31.594 1 40.84 89 SER A CA 1
ATOM 724 C C . SER A 1 89 ? -3.303 16.578 30.266 1 40.84 89 SER A C 1
ATOM 726 O O . SER A 1 89 ? -4.402 16.031 30.234 1 40.84 89 SER A O 1
ATOM 728 N N . ARG A 1 90 ? -3.398 17.578 29.375 1 43.16 90 ARG A N 1
ATOM 729 C CA . ARG A 1 90 ? -3.699 17.312 27.969 1 43.16 90 ARG A CA 1
ATOM 730 C C . ARG A 1 90 ? -3.094 16 27.516 1 43.16 90 ARG A C 1
ATOM 732 O O . ARG A 1 90 ? -1.945 15.953 27.062 1 43.16 90 ARG A O 1
ATOM 739 N N . HIS A 1 91 ? -3.105 14.992 28.328 1 42.81 91 HIS A N 1
ATOM 740 C CA . HIS A 1 91 ? -2.77 13.734 27.688 1 42.81 91 HIS A CA 1
ATOM 741 C C . HIS A 1 91 ? -3.502 13.578 26.359 1 42.81 91 HIS A C 1
ATOM 743 O O . HIS A 1 91 ? -4.586 12.992 26.297 1 42.81 91 HIS A O 1
ATOM 749 N N . GLY A 1 92 ? -3.857 14.547 25.656 1 41.56 92 GLY A N 1
ATOM 750 C CA . GLY A 1 92 ? -4.285 14.141 24.328 1 41.56 92 GLY A CA 1
ATOM 751 C C . GLY A 1 92 ? -3.506 12.961 23.781 1 41.56 92 GLY A C 1
ATOM 752 O O . GLY A 1 92 ? -2.338 13.102 23.422 1 41.56 92 GLY A O 1
ATOM 753 N N . GLY A 1 93 ? -3.568 11.789 24.484 1 43.78 93 GLY A N 1
ATOM 754 C CA . GLY A 1 93 ? -3.004 10.586 23.906 1 43.78 93 GLY A CA 1
ATOM 755 C C . GLY A 1 93 ? -3.016 10.586 22.391 1 43.78 93 GLY A C 1
ATOM 756 O O . GLY A 1 93 ? -4.066 10.766 21.766 1 43.78 93 GLY A O 1
ATOM 757 N N . TYR A 1 94 ? -2.162 11.203 21.719 1 46.78 94 TYR A N 1
ATOM 758 C CA . TYR A 1 94 ? -1.957 10.984 20.297 1 46.78 94 TYR A CA 1
ATOM 759 C C . TYR A 1 94 ? -2.32 9.555 19.906 1 46.78 94 TYR A C 1
ATOM 761 O O . TYR A 1 94 ? -1.716 8.602 20.391 1 46.78 94 TYR A O 1
ATOM 769 N N . ARG A 1 95 ? -3.543 9.195 20.016 1 50.31 95 ARG A N 1
ATOM 770 C CA . ARG A 1 95 ? -3.871 7.93 19.375 1 50.31 95 ARG A CA 1
ATOM 771 C C . ARG A 1 95 ? -2.947 7.66 18.188 1 50.31 95 ARG A C 1
ATOM 773 O O . ARG A 1 95 ? -2.953 8.406 17.203 1 50.31 95 ARG A O 1
ATOM 780 N N . LYS A 1 96 ? -1.759 7.215 18.547 1 54.56 96 LYS A N 1
ATOM 781 C CA . LYS A 1 96 ? -0.84 6.766 17.5 1 54.56 96 LYS A CA 1
ATOM 782 C C . LYS A 1 96 ? -1.594 6.109 16.359 1 54.56 96 LYS A C 1
ATOM 784 O O . LYS A 1 96 ? -2.117 5 16.5 1 54.56 96 LYS A O 1
ATOM 789 N N . LYS A 1 97 ? -2.314 6.887 15.438 1 61.53 97 LYS A N 1
ATOM 790 C CA . LYS A 1 97 ? -3.008 6.434 14.234 1 61.53 97 LYS A CA 1
ATOM 791 C C . LYS A 1 97 ? -2.219 5.336 13.523 1 61.53 97 LYS A C 1
ATOM 793 O O . LYS A 1 97 ? -0.989 5.387 13.469 1 61.53 97 LYS A O 1
ATOM 798 N N . LYS A 1 98 ? -2.857 4.148 13.578 1 66.5 98 LYS A N 1
ATOM 799 C CA . LYS A 1 98 ? -2.332 2.896 13.039 1 66.5 98 LYS A CA 1
ATOM 800 C C . LYS A 1 98 ? -1.8 3.092 11.617 1 66.5 98 LYS A C 1
ATOM 802 O O . LYS A 1 98 ? -2.543 3.492 10.719 1 66.5 98 LYS A O 1
ATOM 807 N N . SER A 1 99 ? -0.529 3.168 11.398 1 78.44 99 SER A N 1
ATOM 808 C CA . SER A 1 99 ? 0.225 3.332 10.156 1 78.44 99 SER A CA 1
ATOM 809 C C . SER A 1 99 ? 0.019 2.146 9.227 1 78.44 99 SER A C 1
ATOM 811 O O . SER A 1 99 ? -0.484 1.101 9.641 1 78.44 99 SER A O 1
ATOM 813 N N . LEU A 1 100 ? 0.127 2.363 7.934 1 82.38 100 LEU A N 1
ATOM 814 C CA . LEU A 1 100 ? 0.166 1.296 6.941 1 82.38 100 LEU A CA 1
ATOM 815 C C . LEU A 1 100 ? 1.072 0.159 7.402 1 82.38 100 LEU A C 1
ATOM 817 O O . LEU A 1 100 ? 0.831 -1.005 7.07 1 82.38 100 LEU A O 1
ATOM 821 N N . PHE A 1 101 ? 2.012 0.574 8.242 1 82.38 101 PHE A N 1
ATOM 822 C CA . PHE A 1 101 ? 2.932 -0.426 8.773 1 82.38 101 PHE A CA 1
ATOM 823 C C . PHE A 1 101 ? 2.186 -1.455 9.617 1 82.38 101 PHE A C 1
ATOM 825 O O . PHE A 1 101 ? 2.467 -2.652 9.531 1 82.38 101 PHE A O 1
ATOM 832 N N . ASP A 1 102 ? 1.305 -0.948 10.352 1 86.62 102 ASP A N 1
ATOM 833 C CA . ASP A 1 102 ? 0.546 -1.833 11.234 1 86.62 102 ASP A CA 1
ATOM 834 C C . ASP A 1 102 ? -0.283 -2.828 10.43 1 86.62 102 ASP A C 1
ATOM 836 O O . ASP A 1 102 ? -0.53 -3.949 10.875 1 86.62 102 ASP A O 1
ATOM 840 N N . MET A 1 103 ? -0.647 -2.48 9.273 1 87.44 103 MET A N 1
ATOM 841 C CA . MET A 1 103 ? -1.467 -3.33 8.414 1 87.44 103 MET A CA 1
ATOM 842 C C . MET A 1 103 ? -0.665 -4.52 7.902 1 87.44 103 MET A C 1
ATOM 844 O O . MET A 1 103 ? -1.216 -5.602 7.695 1 87.44 103 MET A O 1
ATOM 848 N N . PHE A 1 104 ? 0.643 -4.336 7.777 1 90.44 104 PHE A N 1
ATOM 849 C CA . PHE A 1 104 ? 1.425 -5.363 7.098 1 90.44 104 PHE A CA 1
ATOM 850 C C . PHE A 1 104 ? 2.412 -6.016 8.055 1 90.44 104 PHE A C 1
ATOM 852 O O . PHE A 1 104 ? 3.361 -6.672 7.625 1 90.44 104 PHE A O 1
ATOM 859 N N . ASP A 1 105 ? 2.254 -5.746 9.289 1 86.56 105 ASP A N 1
ATOM 860 C CA . ASP A 1 105 ? 3.088 -6.406 10.289 1 86.56 105 ASP A CA 1
ATOM 861 C C . ASP A 1 105 ? 2.574 -7.812 10.594 1 86.56 105 ASP A C 1
ATOM 863 O O . ASP A 1 105 ? 1.655 -7.984 11.398 1 86.56 105 ASP A O 1
ATOM 867 N N . PHE A 1 106 ? 3.178 -8.797 9.867 1 80.44 106 PHE A N 1
ATOM 868 C CA . PHE A 1 106 ? 2.711 -10.172 10.023 1 80.44 106 PHE A CA 1
ATOM 869 C C . PHE A 1 106 ? 3.557 -10.922 11.047 1 80.44 106 PHE A C 1
ATOM 871 O O . PHE A 1 106 ? 3.445 -12.141 11.18 1 80.44 106 PHE A O 1
ATOM 878 N N . ASP A 1 107 ? 4.094 -10.359 12.211 1 65.06 107 ASP A N 1
ATOM 879 C CA . ASP A 1 107 ? 4.781 -11.102 13.258 1 65.06 107 ASP A CA 1
ATOM 880 C C . ASP A 1 107 ? 3.869 -12.172 13.859 1 65.06 107 ASP A C 1
ATOM 882 O O . ASP A 1 107 ? 2.646 -12.008 13.883 1 65.06 107 ASP A O 1
ATOM 886 N N . MET B 1 1 ? -4.664 -19.984 -2.754 1 96.81 1 MET B N 1
ATOM 887 C CA . MET B 1 1 ? -3.748 -19.438 -3.754 1 96.8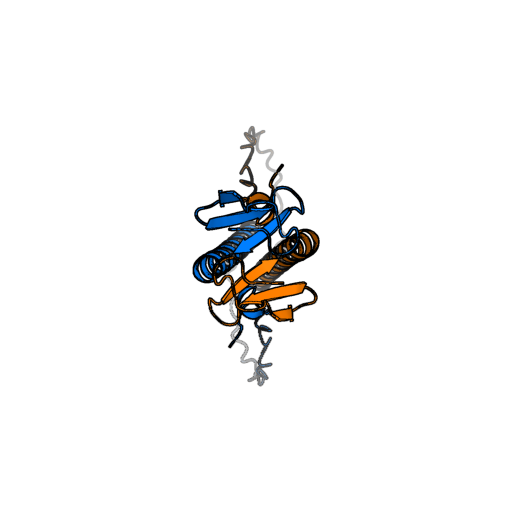1 1 MET B CA 1
ATOM 888 C C . MET B 1 1 ? -2.299 -19.734 -3.377 1 96.81 1 MET B C 1
ATOM 890 O O . MET B 1 1 ? -1.93 -19.656 -2.203 1 96.81 1 MET B O 1
ATOM 894 N N . LYS B 1 2 ? -1.523 -20 -4.379 1 97.88 2 LYS B N 1
ATOM 895 C CA . LYS B 1 2 ? -0.114 -20.297 -4.133 1 97.88 2 LYS B CA 1
ATOM 896 C C . LYS B 1 2 ? 0.732 -19.031 -4.238 1 97.88 2 LYS B C 1
ATOM 898 O O . LYS B 1 2 ? 0.396 -18.109 -4.996 1 97.88 2 LYS B O 1
ATOM 903 N N . CYS B 1 3 ? 1.82 -19 -3.441 1 98.56 3 CYS B N 1
ATOM 904 C CA . CYS B 1 3 ? 2.756 -17.891 -3.521 1 98.56 3 CYS B CA 1
ATOM 905 C C . CYS B 1 3 ? 3.432 -17.844 -4.887 1 98.56 3 CYS B C 1
ATOM 907 O O . CYS B 1 3 ? 4.059 -18.812 -5.309 1 98.56 3 CYS B O 1
ATOM 909 N N . PRO B 1 4 ? 3.371 -16.688 -5.516 1 98 4 PRO B N 1
ATOM 910 C CA . PRO B 1 4 ? 3.969 -16.625 -6.852 1 98 4 PRO B CA 1
ATOM 911 C C . PRO B 1 4 ? 5.492 -16.719 -6.82 1 98 4 PRO B C 1
ATOM 913 O O . PRO B 1 4 ? 6.113 -17.062 -7.832 1 98 4 PRO B O 1
ATOM 916 N N . VAL B 1 5 ? 6.074 -16.422 -5.656 1 97.62 5 VAL B N 1
ATOM 917 C CA . VAL B 1 5 ? 7.527 -16.438 -5.52 1 97.62 5 VAL B CA 1
ATOM 918 C C . VAL B 1 5 ? 7.988 -17.797 -5.016 1 97.62 5 VAL B C 1
ATOM 920 O O . VAL B 1 5 ? 8.844 -18.438 -5.629 1 97.62 5 VAL B O 1
ATOM 923 N N . CYS B 1 6 ? 7.383 -18.234 -3.969 1 98.19 6 CYS B N 1
ATOM 924 C CA . CYS B 1 6 ? 7.777 -19.484 -3.332 1 98.19 6 CYS B CA 1
ATOM 925 C C . CYS B 1 6 ? 7.188 -20.688 -4.066 1 98.19 6 CYS B C 1
ATOM 927 O O . CYS B 1 6 ? 7.652 -21.812 -3.895 1 98.19 6 CYS B O 1
ATOM 929 N N . VAL B 1 7 ? 6.184 -20.562 -4.785 1 96.06 7 VAL B N 1
ATOM 930 C CA . VAL B 1 7 ? 5.574 -21.516 -5.707 1 96.06 7 VAL B CA 1
ATOM 931 C C . VAL B 1 7 ? 4.781 -22.562 -4.922 1 96.06 7 VAL B C 1
ATOM 933 O O . VAL B 1 7 ? 3.641 -22.875 -5.273 1 96.06 7 VAL B O 1
ATOM 936 N N . THR B 1 8 ? 5.238 -23.062 -3.809 1 96.94 8 THR B N 1
ATOM 937 C CA . THR B 1 8 ? 4.617 -24.188 -3.125 1 96.94 8 THR B CA 1
ATOM 938 C C . THR B 1 8 ? 3.699 -23.703 -2.006 1 96.94 8 THR B C 1
ATOM 940 O O . THR B 1 8 ? 2.568 -24.172 -1.872 1 96.94 8 THR B O 1
ATOM 943 N N . PRO B 1 9 ? 4.223 -22.781 -1.107 1 97.88 9 PRO B N 1
ATOM 944 C CA . PRO B 1 9 ? 3.389 -22.375 0.027 1 97.88 9 PRO B CA 1
ATOM 945 C C . PRO B 1 9 ? 2.086 -21.703 -0.407 1 97.88 9 PRO B C 1
ATOM 947 O O . PRO B 1 9 ? 2.064 -20.984 -1.402 1 97.88 9 PRO B O 1
ATOM 950 N N . ASP B 1 10 ? 1.062 -21.969 0.36 1 98.31 10 ASP B N 1
ATOM 951 C CA . ASP B 1 10 ? -0.202 -21.25 0.191 1 98.31 10 ASP B CA 1
ATOM 952 C C . ASP B 1 10 ? -0.135 -19.859 0.811 1 98.31 10 ASP B C 1
ATOM 954 O O . ASP B 1 10 ? 0.454 -19.672 1.878 1 98.31 10 ASP B O 1
ATOM 958 N N . LEU B 1 11 ? -0.788 -18.922 0.089 1 98.44 11 LEU B N 1
ATOM 959 C CA . LEU B 1 11 ? -1 -17.609 0.692 1 98.44 11 LEU B CA 1
ATOM 960 C C . LEU B 1 11 ? -2.066 -17.672 1.779 1 98.44 11 LEU B C 1
ATOM 962 O O . LEU B 1 11 ? -3.074 -18.375 1.625 1 98.44 11 LEU B O 1
ATOM 966 N N . LEU B 1 12 ? -1.785 -16.938 2.867 1 98.19 12 LEU B N 1
ATOM 967 C CA . LEU B 1 12 ? -2.75 -16.859 3.959 1 98.19 12 LEU B CA 1
ATOM 968 C C . LEU B 1 12 ? -3.512 -15.531 3.91 1 98.19 12 LEU B C 1
ATOM 970 O O . LEU B 1 12 ? -2.912 -14.477 3.717 1 98.19 12 LEU B O 1
ATOM 974 N N . MET B 1 13 ? -4.82 -15.656 4.09 1 97.06 13 MET B N 1
ATOM 975 C CA . MET B 1 13 ? -5.684 -14.477 4.039 1 97.06 13 MET B CA 1
ATOM 976 C C . MET B 1 13 ? -5.801 -13.828 5.414 1 97.06 13 MET B C 1
ATOM 978 O O . MET B 1 13 ? -5.949 -14.523 6.422 1 97.06 13 MET B O 1
ATOM 982 N N . THR B 1 14 ? -5.648 -12.523 5.453 1 96.56 14 THR B N 1
ATOM 983 C CA . THR B 1 14 ? -5.906 -11.75 6.668 1 96.56 14 THR B CA 1
ATOM 984 C C . THR B 1 14 ? -6.598 -10.438 6.336 1 96.56 14 THR B C 1
ATOM 986 O O . THR B 1 14 ? -6.559 -9.977 5.191 1 96.56 14 THR B O 1
ATOM 989 N N . GLU B 1 15 ? -7.297 -9.992 7.281 1 95.12 15 GLU B N 1
ATOM 990 C CA . GLU B 1 15 ? -7.953 -8.695 7.141 1 95.12 15 GLU B CA 1
ATOM 991 C C . GLU B 1 15 ? -7.465 -7.715 8.195 1 95.12 15 GLU B C 1
ATOM 993 O O . GLU B 1 15 ? -7.453 -8.031 9.391 1 95.12 15 GLU B O 1
ATOM 998 N N . ARG B 1 16 ? -7.008 -6.605 7.727 1 91.12 16 ARG B N 1
ATOM 999 C CA . ARG B 1 16 ? -6.566 -5.527 8.609 1 91.12 16 ARG B CA 1
ATOM 1000 C C . ARG B 1 16 ? -7.207 -4.203 8.211 1 91.12 16 ARG B C 1
ATOM 1002 O O . ARG B 1 16 ? -7.066 -3.752 7.074 1 91.12 16 ARG B O 1
ATOM 1009 N N . GLN B 1 17 ? -7.914 -3.639 9.078 1 89.12 17 GLN B N 1
ATOM 1010 C CA . GLN B 1 17 ? -8.562 -2.357 8.812 1 89.12 17 GLN B CA 1
ATOM 1011 C C . GLN B 1 17 ? -9.5 -2.451 7.613 1 89.12 17 GLN B C 1
ATOM 1013 O O . GLN B 1 17 ? -9.477 -1.588 6.734 1 89.12 17 GLN B O 1
ATOM 1018 N N . SER B 1 18 ? -10.109 -3.576 7.527 1 93.12 18 SER B N 1
ATOM 1019 C CA . SER B 1 18 ? -11.156 -3.832 6.539 1 93.12 18 SER B CA 1
ATOM 1020 C C . SER B 1 18 ? -10.555 -4.039 5.148 1 93.12 18 SER B C 1
ATOM 1022 O O . SER B 1 18 ? -11.258 -3.908 4.141 1 93.12 18 SER B O 1
ATOM 1024 N N . ILE B 1 19 ? -9.281 -4.242 5.18 1 95.81 19 ILE B N 1
ATOM 1025 C CA . ILE B 1 19 ? -8.602 -4.562 3.926 1 95.81 19 ILE B CA 1
ATOM 1026 C C . ILE B 1 19 ? -8.141 -6.016 3.943 1 95.81 19 ILE B C 1
ATOM 1028 O O . ILE B 1 19 ? -7.414 -6.43 4.855 1 95.81 19 ILE B O 1
ATOM 1032 N N . GLU B 1 20 ? -8.555 -6.734 3.01 1 97.19 20 GLU B N 1
ATOM 1033 C CA . GLU B 1 20 ? -8.148 -8.133 2.885 1 97.19 20 GLU B CA 1
ATOM 1034 C C . GLU B 1 20 ? -6.801 -8.25 2.18 1 97.19 20 GLU B C 1
ATOM 1036 O O . GLU B 1 20 ? -6.594 -7.656 1.117 1 97.19 20 GLU B O 1
ATOM 1041 N N . ILE B 1 21 ? -5.965 -8.992 2.795 1 97.44 21 ILE B N 1
ATOM 1042 C CA . ILE B 1 21 ? -4.609 -9.18 2.295 1 97.44 21 ILE B CA 1
ATOM 1043 C C . ILE B 1 21 ? -4.27 -10.672 2.271 1 97.44 21 ILE B C 1
ATOM 1045 O O . ILE B 1 21 ? -4.578 -11.398 3.217 1 97.44 21 ILE B O 1
ATOM 1049 N N . ASP B 1 22 ? -3.697 -11.109 1.183 1 98.31 22 ASP B N 1
ATOM 1050 C CA . ASP B 1 22 ? -3.094 -12.438 1.131 1 98.31 22 ASP B CA 1
ATOM 1051 C C . ASP B 1 22 ? -1.574 -12.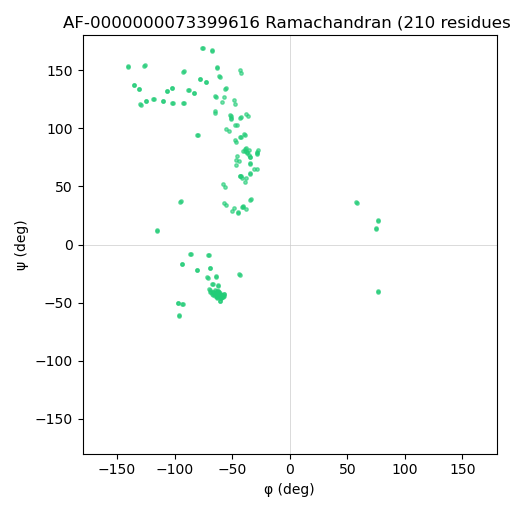352 1.254 1 98.31 22 ASP B C 1
ATOM 1053 O O . ASP B 1 22 ? -0.915 -11.695 0.447 1 98.31 22 ASP B O 1
ATOM 1057 N N . TYR B 1 23 ? -1.014 -13.016 2.25 1 98.19 23 TYR B N 1
ATOM 1058 C CA . TYR B 1 23 ? 0.431 -12.922 2.428 1 98.19 23 TYR B CA 1
ATOM 1059 C C . TYR B 1 23 ? 1.064 -14.305 2.479 1 98.19 23 TYR B C 1
ATOM 1061 O O . TYR B 1 23 ? 0.403 -15.289 2.828 1 98.19 23 TYR B O 1
ATOM 1069 N N . CYS B 1 24 ? 2.26 -14.328 2.115 1 98.44 24 CYS B N 1
ATOM 1070 C CA . CYS B 1 24 ? 3.012 -15.578 2.18 1 98.44 24 CYS B CA 1
ATOM 1071 C C . CYS B 1 24 ? 3.746 -15.703 3.51 1 98.44 24 CYS B C 1
ATOM 1073 O O . CYS B 1 24 ? 4.578 -14.859 3.848 1 98.44 24 CYS B O 1
ATOM 1075 N N . PRO B 1 25 ? 3.521 -16.719 4.305 1 97.56 25 PRO B N 1
ATOM 1076 C CA . PRO B 1 25 ? 4.184 -16.859 5.602 1 97.56 25 PRO B CA 1
ATOM 1077 C C . PRO B 1 25 ? 5.672 -17.172 5.473 1 97.56 25 PRO B C 1
ATOM 1079 O O . PRO B 1 25 ? 6.414 -17.078 6.453 1 97.56 25 PRO B O 1
ATOM 1082 N N . THR B 1 26 ? 6.078 -17.453 4.273 1 97.75 26 THR B N 1
ATOM 1083 C CA . THR B 1 26 ? 7.465 -17.844 4.059 1 97.75 26 THR B CA 1
ATOM 1084 C C . THR B 1 26 ? 8.312 -16.656 3.627 1 97.75 26 THR B C 1
ATOM 1086 O O . THR B 1 26 ? 9.227 -16.25 4.344 1 97.75 26 THR B O 1
ATOM 1089 N N . CYS B 1 27 ? 7.988 -16.047 2.518 1 97.69 27 CYS B N 1
ATOM 1090 C CA . CYS B 1 27 ? 8.82 -14.961 1.984 1 97.69 27 CYS B CA 1
ATOM 1091 C C . CYS B 1 27 ? 8.312 -13.602 2.449 1 97.69 27 CYS B C 1
ATOM 1093 O O . CYS B 1 27 ? 9 -12.594 2.303 1 97.69 27 CYS B O 1
ATOM 1095 N N . ARG B 1 28 ? 7.086 -13.633 2.912 1 97.06 28 ARG B N 1
ATOM 1096 C CA . ARG B 1 28 ? 6.469 -12.469 3.545 1 97.06 28 ARG B CA 1
ATOM 1097 C C . ARG B 1 28 ? 6.043 -11.438 2.504 1 97.06 28 ARG B C 1
ATOM 1099 O O . ARG B 1 28 ? 5.789 -10.281 2.836 1 97.06 28 ARG B O 1
ATOM 1106 N N . GLY B 1 29 ? 5.855 -11.797 1.209 1 97.88 29 GLY B N 1
ATOM 1107 C CA . GLY B 1 29 ? 5.23 -10.953 0.203 1 97.88 29 GLY B CA 1
ATOM 1108 C C . GLY B 1 29 ? 3.721 -10.883 0.338 1 97.88 29 GLY B C 1
ATOM 1109 O O . GLY B 1 29 ? 3.119 -11.672 1.065 1 97.88 29 GLY B O 1
ATOM 1110 N N . VAL B 1 30 ? 3.164 -9.984 -0.384 1 98.19 30 VAL B N 1
ATOM 1111 C CA . VAL B 1 30 ? 1.737 -9.727 -0.217 1 98.19 30 VAL B CA 1
ATOM 1112 C C . VAL B 1 30 ? 1.069 -9.617 -1.585 1 98.19 30 VAL B C 1
ATOM 1114 O O . VAL B 1 30 ? 1.615 -8.992 -2.5 1 98.19 30 VAL B O 1
ATOM 1117 N N . TRP B 1 31 ? -0.029 -10.203 -1.68 1 98.44 31 TRP B N 1
ATOM 1118 C CA . TRP B 1 31 ? -0.932 -10.062 -2.816 1 98.44 31 TRP B CA 1
ATOM 1119 C C . TRP B 1 31 ? -2.148 -9.219 -2.445 1 98.44 31 TRP B C 1
ATOM 1121 O O . TRP B 1 31 ? -2.758 -9.43 -1.395 1 98.44 31 TRP B O 1
ATOM 1131 N N . LEU B 1 32 ? -2.5 -8.258 -3.252 1 98.06 32 LEU B N 1
ATOM 1132 C CA . LEU B 1 32 ? -3.709 -7.449 -3.152 1 98.06 32 LEU B CA 1
ATOM 1133 C C . LEU B 1 32 ? -4.512 -7.508 -4.449 1 98.06 32 LEU B C 1
ATOM 1135 O O . LEU B 1 32 ? -3.984 -7.215 -5.523 1 98.06 32 LEU B O 1
ATOM 1139 N N . ASP B 1 33 ? -5.777 -7.922 -4.363 1 97.62 33 ASP B N 1
ATOM 1140 C CA . ASP B 1 33 ? -6.621 -7.754 -5.543 1 97.62 33 ASP B CA 1
ATOM 1141 C C . ASP B 1 33 ? -6.887 -6.277 -5.824 1 97.62 33 ASP B C 1
ATOM 1143 O O . ASP B 1 33 ? -6.559 -5.418 -5.004 1 97.62 33 ASP B O 1
ATOM 1147 N N . ARG B 1 34 ? -7.387 -5.957 -6.93 1 96.19 34 ARG B N 1
ATOM 1148 C CA . ARG B 1 34 ? -7.574 -4.582 -7.379 1 96.19 34 ARG B CA 1
ATOM 1149 C C . ARG B 1 34 ? -8.492 -3.816 -6.43 1 96.19 34 ARG B C 1
ATOM 1151 O O . ARG B 1 34 ? -8.195 -2.678 -6.055 1 96.19 34 ARG B O 1
ATOM 1158 N N . SER B 1 35 ? -9.523 -4.41 -6.07 1 96.88 35 SER B N 1
ATOM 1159 C CA . SER B 1 35 ? -10.477 -3.725 -5.203 1 96.88 35 SER B CA 1
ATOM 1160 C C . SER B 1 35 ? -9.859 -3.422 -3.84 1 96.88 35 SER B C 1
ATOM 1162 O O . SER B 1 35 ? -10.102 -2.359 -3.264 1 96.88 35 SER B O 1
ATOM 1164 N N . GLU B 1 36 ? -9.109 -4.285 -3.305 1 96.75 36 GLU B N 1
ATOM 1165 C CA . GLU B 1 36 ? -8.438 -4.082 -2.023 1 96.75 36 GLU B CA 1
ATOM 1166 C C . GLU B 1 36 ? -7.332 -3.037 -2.137 1 96.75 36 GLU B C 1
ATOM 1168 O O . GLU B 1 36 ? -7.117 -2.252 -1.211 1 96.75 36 GLU B O 1
ATOM 1173 N N . LEU B 1 37 ? -6.664 -3.098 -3.236 1 95.5 37 LEU B N 1
ATOM 1174 C CA . LEU B 1 37 ? -5.668 -2.061 -3.496 1 95.5 37 LEU B CA 1
ATOM 1175 C C . LEU B 1 37 ? -6.312 -0.678 -3.494 1 95.5 37 LEU B C 1
ATOM 1177 O O . LEU B 1 37 ? -5.777 0.261 -2.902 1 95.5 37 LEU B O 1
ATOM 1181 N N . ASP B 1 38 ? -7.406 -0.56 -4.129 1 94.62 38 ASP B N 1
ATOM 1182 C CA . ASP B 1 38 ? -8.148 0.695 -4.164 1 94.62 38 ASP B CA 1
ATOM 1183 C C . ASP B 1 38 ? -8.539 1.146 -2.758 1 94.62 38 ASP B C 1
ATOM 1185 O O . ASP B 1 38 ? -8.461 2.336 -2.441 1 94.62 38 ASP B O 1
ATOM 1189 N N . LYS B 1 39 ? -9.016 0.21 -1.931 1 95.38 39 LYS B N 1
ATOM 1190 C CA . LYS B 1 39 ? -9.344 0.52 -0.542 1 95.38 39 LYS B CA 1
ATOM 1191 C C . LYS B 1 39 ? -8.117 1.012 0.216 1 95.38 39 LYS B C 1
ATOM 1193 O O . LYS B 1 39 ? -8.203 1.951 1.009 1 95.38 39 LYS B O 1
ATOM 1198 N N . LEU B 1 40 ? -7 0.304 -0.033 1 93.94 40 LEU B N 1
ATOM 1199 C CA . LEU B 1 40 ? -5.746 0.678 0.614 1 93.94 40 LEU B CA 1
ATOM 1200 C C . LEU B 1 40 ? -5.352 2.105 0.251 1 93.94 40 LEU B C 1
ATOM 1202 O O . LEU B 1 40 ? -4.969 2.889 1.123 1 93.94 40 LEU B O 1
ATOM 1206 N N . ILE B 1 41 ? -5.43 2.488 -1.008 1 91.94 41 ILE B N 1
ATOM 1207 C CA . ILE B 1 41 ? -5.082 3.814 -1.508 1 91.94 41 ILE B CA 1
ATOM 1208 C C . ILE B 1 41 ? -6.008 4.859 -0.886 1 91.94 41 ILE B C 1
ATOM 1210 O O . ILE B 1 41 ? -5.551 5.906 -0.425 1 91.94 41 ILE B O 1
ATOM 1214 N N . ALA B 1 42 ? -7.258 4.566 -0.836 1 91.56 42 ALA B N 1
ATOM 1215 C CA . ALA B 1 42 ? -8.242 5.477 -0.263 1 91.56 42 ALA B CA 1
ATOM 1216 C C . ALA B 1 42 ? -7.961 5.73 1.215 1 91.56 42 ALA B C 1
ATOM 1218 O O . ALA B 1 42 ? -8.047 6.871 1.683 1 91.56 42 ALA B O 1
ATOM 1219 N N . ARG B 1 43 ? -7.676 4.656 1.875 1 89.88 43 ARG B N 1
ATOM 1220 C CA . ARG B 1 43 ? -7.387 4.773 3.301 1 89.88 43 ARG B CA 1
ATOM 1221 C C . ARG B 1 43 ? -6.141 5.621 3.539 1 89.88 43 ARG B C 1
ATOM 1223 O O . ARG B 1 43 ? -6.113 6.449 4.453 1 89.88 43 ARG B O 1
ATOM 1230 N N . ALA B 1 44 ? -5.152 5.34 2.779 1 88.75 44 ALA B N 1
ATOM 1231 C CA . ALA B 1 44 ? -3.916 6.109 2.896 1 88.75 44 ALA B CA 1
ATOM 1232 C C . ALA B 1 44 ? -4.172 7.598 2.682 1 88.75 44 ALA B C 1
ATOM 1234 O O . ALA B 1 44 ? -3.621 8.438 3.398 1 88.75 44 ALA B O 1
ATOM 1235 N N . ASP B 1 45 ? -4.953 7.961 1.727 1 87.12 45 ASP B N 1
ATOM 1236 C CA . ASP B 1 45 ? -5.297 9.352 1.436 1 87.12 45 ASP B CA 1
ATOM 1237 C C . ASP B 1 45 ? -6.059 9.984 2.598 1 87.12 45 ASP B C 1
ATOM 1239 O O . ASP B 1 45 ? -5.805 11.133 2.957 1 87.12 45 ASP B O 1
ATOM 1243 N N . ASP B 1 46 ? -6.98 9.219 3.08 1 87.88 46 ASP B N 1
ATOM 1244 C CA . ASP B 1 46 ? -7.77 9.703 4.207 1 87.88 46 ASP B CA 1
ATOM 1245 C C . ASP B 1 46 ? -6.883 10 5.414 1 87.88 46 ASP B C 1
ATOM 1247 O O . ASP B 1 46 ? -7.043 11.023 6.074 1 87.88 46 ASP B O 1
ATOM 1251 N N . ASP B 1 47 ? -6.062 9.031 5.695 1 86.38 47 ASP B N 1
ATOM 1252 C CA . ASP B 1 47 ? -5.148 9.203 6.82 1 86.38 47 ASP B CA 1
ATOM 1253 C C . ASP B 1 47 ? -4.273 10.445 6.637 1 86.38 47 ASP B C 1
ATOM 1255 O O . ASP B 1 47 ? -4.051 11.195 7.586 1 86.38 47 ASP B O 1
ATOM 1259 N N . ALA B 1 48 ? -3.781 10.586 5.441 1 86.69 48 ALA B N 1
ATOM 1260 C CA . ALA B 1 48 ? -2.949 11.75 5.145 1 86.69 48 ALA B CA 1
ATOM 1261 C C . ALA B 1 48 ? -3.732 13.047 5.332 1 86.69 48 ALA B C 1
ATOM 1263 O O . ALA B 1 48 ? -3.209 14.023 5.875 1 86.69 48 ALA B O 1
ATOM 1264 N N . ASN B 1 49 ? -4.875 13.094 4.91 1 87.94 49 ASN B N 1
ATOM 1265 C CA . ASN B 1 49 ? -5.719 14.281 5.039 1 87.94 49 ASN B CA 1
ATOM 1266 C C . ASN B 1 49 ? -6.008 14.609 6.5 1 87.94 49 ASN B C 1
ATOM 1268 O O . ASN B 1 49 ? -6.023 15.773 6.887 1 87.94 49 ASN B O 1
ATOM 1272 N N . GLU B 1 50 ? -6.262 13.609 7.223 1 88.19 50 GLU B N 1
ATOM 1273 C CA . GLU B 1 50 ? -6.52 13.805 8.648 1 88.19 50 GLU B CA 1
ATOM 1274 C C . GLU B 1 50 ? -5.297 14.383 9.352 1 88.19 50 GLU B C 1
ATOM 1276 O O . GLU B 1 50 ? -5.43 15.281 10.188 1 88.19 50 GLU B O 1
ATOM 1281 N N . ARG B 1 51 ? -4.223 13.891 9.039 1 86.62 51 ARG B N 1
ATOM 1282 C CA . ARG B 1 51 ? -2.99 14.398 9.633 1 86.62 51 ARG B CA 1
ATOM 1283 C C . ARG B 1 51 ? -2.766 15.867 9.266 1 86.62 51 ARG B C 1
ATOM 1285 O O . ARG B 1 51 ? -2.303 16.656 10.094 1 86.62 51 ARG B O 1
ATOM 1292 N N . ARG B 1 52 ? -3.031 16.156 8.062 1 87.38 52 ARG B N 1
ATOM 1293 C CA . ARG B 1 52 ? -2.926 17.531 7.59 1 87.38 52 ARG B CA 1
ATOM 1294 C C . ARG B 1 52 ? -3.848 18.453 8.383 1 87.38 52 ARG B C 1
ATOM 1296 O O . ARG B 1 52 ? -3.439 19.531 8.805 1 87.38 52 ARG B O 1
ATOM 1303 N N . ARG B 1 53 ? -4.969 18.109 8.633 1 87.12 53 ARG B N 1
ATOM 1304 C CA . ARG B 1 53 ? -5.953 18.906 9.367 1 87.12 53 ARG B CA 1
ATOM 1305 C C . ARG B 1 53 ? -5.535 19.078 10.82 1 87.12 53 ARG B C 1
ATOM 1307 O O . ARG B 1 53 ? -5.68 20.172 11.383 1 87.12 53 ARG B O 1
ATOM 1314 N N . ASP B 1 54 ? -5.07 18 11.367 1 87.31 54 ASP B N 1
ATOM 1315 C CA . ASP B 1 54 ? -4.625 18.047 12.758 1 87.31 54 ASP B CA 1
ATOM 1316 C C . ASP B 1 54 ? -3.477 19.047 12.93 1 87.31 54 ASP B C 1
ATOM 1318 O O . ASP B 1 54 ? -3.447 19.797 13.898 1 87.31 54 ASP B O 1
ATOM 1322 N N . ALA B 1 55 ? -2.615 19.016 12.008 1 86.94 55 ALA B N 1
ATOM 1323 C CA . ALA B 1 55 ? -1.461 19.906 12.062 1 86.94 55 ALA B CA 1
ATOM 1324 C C . ALA B 1 55 ? -1.893 21.359 11.953 1 86.94 55 ALA B C 1
ATOM 1326 O O . ALA B 1 55 ? -1.379 22.234 12.672 1 86.94 55 ALA B O 1
ATOM 1327 N N . ALA B 1 56 ? -2.719 21.703 11.133 1 83.31 56 ALA B N 1
ATOM 1328 C CA . ALA B 1 56 ? -3.227 23.062 10.945 1 83.31 56 ALA B CA 1
ATOM 1329 C C . ALA B 1 56 ? -3.945 23.562 12.195 1 83.31 56 ALA B C 1
ATOM 1331 O O . ALA B 1 56 ? -3.795 24.719 12.586 1 83.31 56 ALA B O 1
ATOM 1332 N N . ARG B 1 57 ? -4.664 22.781 12.812 1 84.88 57 ARG B N 1
ATOM 1333 C CA . ARG B 1 57 ? -5.406 23.125 14.023 1 84.88 57 ARG B CA 1
ATOM 1334 C C . ARG B 1 57 ? -4.461 23.422 15.18 1 84.88 57 ARG B C 1
ATOM 1336 O O . ARG B 1 57 ? -4.711 24.328 15.977 1 84.88 57 ARG B O 1
ATOM 1343 N N . GLU B 1 58 ? -3.473 22.609 15.227 1 83.06 58 GLU B N 1
ATOM 1344 C CA . GLU B 1 58 ? -2.5 22.781 16.297 1 83.06 58 GLU B CA 1
ATOM 1345 C C . GLU B 1 58 ? -1.779 24.125 16.203 1 83.06 58 GLU B C 1
ATOM 1347 O O . GLU B 1 58 ? -1.574 24.797 17.203 1 83.06 58 GLU B O 1
ATOM 1352 N N . VAL B 1 59 ? -1.392 24.547 15.055 1 78 59 VAL B N 1
ATOM 1353 C CA . VAL B 1 59 ? -0.706 25.812 14.836 1 78 59 VAL B CA 1
ATOM 1354 C C . VAL B 1 59 ? -1.669 26.969 15.086 1 78 59 VAL B C 1
ATOM 1356 O O . VAL B 1 59 ? -1.275 28 15.625 1 78 59 VAL B O 1
ATOM 1359 N N . GLY B 1 60 ? -2.85 26.891 14.68 1 71.38 60 GLY B N 1
ATOM 1360 C CA . GLY B 1 60 ? -3.84 27.938 14.906 1 71.38 60 GLY B CA 1
ATOM 1361 C C . GLY B 1 60 ? -4.137 28.172 16.375 1 71.38 60 GLY B C 1
ATOM 1362 O O . GLY B 1 60 ? -4.414 29.297 16.781 1 71.38 60 GLY B O 1
ATOM 1363 N N . ARG B 1 61 ? -4.148 27.25 17.141 1 71.12 61 ARG B N 1
ATOM 1364 C CA . ARG B 1 61 ? -4.422 27.375 18.578 1 71.12 61 ARG B CA 1
ATOM 1365 C C . ARG B 1 61 ? -3.312 28.156 19.281 1 71.12 61 ARG B C 1
ATOM 1367 O O . ARG B 1 61 ? -3.568 28.875 20.25 1 71.12 61 ARG B O 1
ATOM 1374 N N . ASP B 1 62 ? -2.137 28.062 18.906 1 60.94 62 ASP B N 1
ATOM 1375 C CA . ASP B 1 62 ? -1 28.703 19.562 1 60.94 62 ASP B CA 1
ATOM 1376 C C . ASP B 1 62 ? -0.791 30.125 19.047 1 60.94 62 ASP B C 1
ATOM 1378 O O . ASP B 1 62 ? 0.095 30.844 19.516 1 60.94 62 ASP B O 1
ATOM 1382 N N . ALA B 1 63 ? -1.522 30.453 18.031 1 58.84 63 ALA B N 1
ATOM 1383 C CA . ALA B 1 63 ? -1.39 31.828 17.547 1 58.84 63 ALA B CA 1
ATOM 1384 C C . ALA B 1 63 ? -1.874 32.812 18.594 1 58.84 63 ALA B C 1
ATOM 1386 O O . ALA B 1 63 ? -2.93 32.625 19.203 1 58.84 63 ALA B O 1
ATOM 1387 N N . PRO B 1 64 ? -1.08 33.656 19.172 1 53 64 PRO B N 1
ATOM 1388 C CA . PRO B 1 64 ? -1.535 34.656 20.156 1 53 64 PRO B CA 1
ATOM 1389 C C . PRO B 1 64 ? -2.838 35.344 19.75 1 53 64 PRO B C 1
ATOM 1391 O O . PRO B 1 64 ? -3.064 35.562 18.562 1 53 64 PRO B O 1
ATOM 1394 N N . LEU B 1 65 ? -3.824 35.062 20.391 1 49.69 65 LEU B N 1
ATOM 1395 C CA . LEU B 1 65 ? -5.027 35.875 20.203 1 49.69 65 LEU B CA 1
ATOM 1396 C C . LEU B 1 65 ? -4.668 37.344 20.031 1 49.69 65 LEU B C 1
ATOM 1398 O O . LEU B 1 65 ? -3.971 37.938 20.859 1 49.69 65 LEU B O 1
ATOM 1402 N N . ALA B 1 66 ? -4.316 37.812 18.922 1 47.12 66 ALA B N 1
ATOM 1403 C CA . ALA B 1 66 ? -4.227 39.281 18.797 1 47.12 66 ALA B CA 1
ATOM 1404 C C . ALA B 1 66 ? -5.332 39.969 19.578 1 47.12 66 ALA B C 1
ATOM 1406 O O . ALA B 1 66 ? -6.516 39.812 19.266 1 47.12 66 ALA B O 1
ATOM 1407 N N . ARG B 1 67 ? -5.191 40.094 20.797 1 43.44 67 ARG B N 1
ATOM 1408 C CA . ARG B 1 67 ? -6.078 41.031 21.453 1 43.44 67 ARG B CA 1
ATOM 1409 C C . ARG B 1 67 ? -6.199 42.312 20.625 1 43.44 67 ARG B C 1
ATOM 1411 O O . ARG B 1 67 ? -5.207 43 20.375 1 43.44 67 ARG B O 1
ATOM 1418 N N . TYR B 1 68 ? -7.164 42.344 19.797 1 43.5 68 TYR B N 1
ATOM 1419 C CA . TYR B 1 68 ? -7.598 43.625 19.219 1 43.5 68 TYR B CA 1
ATOM 1420 C C . TYR B 1 68 ? -7.641 44.688 20.297 1 43.5 68 TYR B C 1
ATOM 1422 O O . TYR B 1 68 ? -8.531 44.719 21.141 1 43.5 68 TYR B O 1
ATOM 1430 N N . ASP B 1 69 ? -6.605 45.062 21.031 1 40.19 69 ASP B N 1
ATOM 1431 C CA . ASP B 1 69 ? -6.762 46.375 21.672 1 40.19 69 ASP B CA 1
ATOM 1432 C C . ASP B 1 69 ? -7.281 47.406 20.672 1 40.19 69 ASP B C 1
ATOM 1434 O O . ASP B 1 69 ? -6.621 47.688 19.656 1 40.19 69 ASP B O 1
ATOM 1438 N N . HIS B 1 70 ? -8.555 47.5 20.5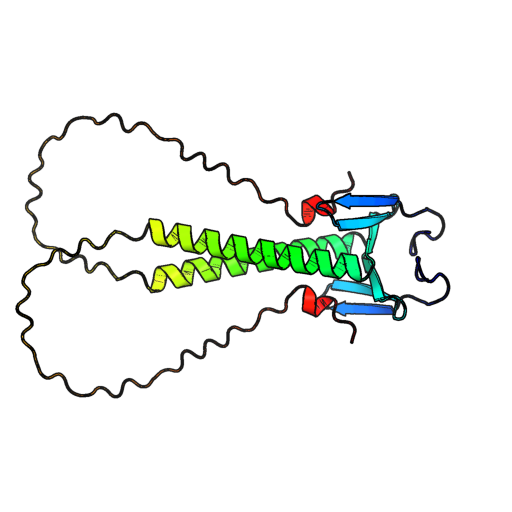62 1 45.75 70 HIS B N 1
ATOM 1439 C CA . HIS B 1 70 ? -9.266 48.594 19.891 1 45.75 70 HIS B CA 1
ATOM 1440 C C . HIS B 1 70 ? -8.625 49.938 20.203 1 45.75 70 HIS B C 1
ATOM 1442 O O . HIS B 1 70 ? -8.977 50.594 21.203 1 45.75 70 HIS B O 1
ATOM 1448 N N . GLY B 1 71 ? -7.383 50.125 20.406 1 40.38 71 GLY B N 1
ATOM 1449 C CA . GLY B 1 71 ? -7.082 51.531 20.438 1 40.38 71 GLY B CA 1
ATOM 1450 C C . GLY B 1 71 ? -7.695 52.312 19.281 1 40.38 71 GLY B C 1
ATOM 1451 O O . GLY B 1 71 ? -7.941 51.75 18.219 1 40.38 71 GLY B O 1
ATOM 1452 N N . ASP B 1 72 ? -8.531 53.312 19.625 1 42.5 72 ASP B N 1
ATOM 1453 C CA . ASP B 1 72 ? -9.141 54.375 18.828 1 42.5 72 ASP B CA 1
ATOM 1454 C C . ASP B 1 72 ? -8.172 54.906 17.781 1 42.5 72 ASP B C 1
ATOM 1456 O O . ASP B 1 72 ? -7.395 55.812 18.031 1 42.5 72 ASP B O 1
ATOM 1460 N N . ARG B 1 73 ? -7.309 54.188 17.281 1 40.75 73 ARG B N 1
ATOM 1461 C CA . ARG B 1 73 ? -6.512 54.875 16.281 1 40.75 73 ARG B CA 1
ATOM 1462 C C . ARG B 1 73 ? -7.402 55.531 15.227 1 40.75 73 ARG B C 1
ATOM 1464 O O . ARG B 1 73 ? -8.289 54.875 14.664 1 40.75 73 ARG B O 1
ATOM 1471 N N . ASP B 1 74 ? -7.641 56.906 15.43 1 41.59 74 ASP B N 1
ATOM 1472 C CA . ASP B 1 74 ? -8.094 57.844 14.414 1 41.59 74 ASP B CA 1
ATOM 1473 C C . ASP B 1 74 ? -7.504 57.531 13.047 1 41.59 74 ASP B C 1
ATOM 1475 O O . ASP B 1 74 ? -6.281 57.5 12.883 1 41.59 74 ASP B O 1
ATOM 1479 N N . ARG B 1 75 ? -8.023 56.562 12.406 1 42.16 75 ARG B N 1
ATOM 1480 C CA . ARG B 1 75 ? -7.801 56.219 11.008 1 42.16 75 ARG B CA 1
ATOM 1481 C C . ARG B 1 75 ? -7.691 57.469 10.148 1 42.16 75 ARG B C 1
ATOM 1483 O O . ARG B 1 75 ? -8.695 58.156 9.891 1 42.16 75 ARG B O 1
ATOM 1490 N N . ARG B 1 76 ? -6.711 58.406 10.461 1 38.66 76 ARG B N 1
ATOM 1491 C CA . ARG B 1 76 ? -6.574 59.344 9.359 1 38.66 76 ARG B CA 1
ATOM 1492 C C . ARG B 1 76 ? -6.395 58.625 8.031 1 38.66 76 ARG B C 1
ATOM 1494 O O . ARG B 1 76 ? -5.625 57.656 7.941 1 38.66 76 ARG B O 1
ATOM 1501 N N . ARG B 1 77 ? -7.453 58.688 7.242 1 41.69 77 ARG B N 1
ATOM 1502 C CA . ARG B 1 77 ? -7.777 58.25 5.891 1 41.69 77 ARG B CA 1
ATOM 1503 C C . ARG B 1 77 ? -6.691 58.656 4.902 1 41.69 77 ARG B C 1
ATOM 1505 O O . ARG B 1 77 ? -6.676 59.781 4.434 1 41.69 77 ARG B O 1
ATOM 1512 N N . HIS B 1 78 ? -5.418 58.75 5.266 1 38.19 78 HIS B N 1
ATOM 1513 C CA . HIS B 1 78 ? -4.711 59.25 4.098 1 38.19 78 HIS B CA 1
ATOM 1514 C C . HIS B 1 78 ? -4.918 58.375 2.883 1 38.19 78 HIS B C 1
ATOM 1516 O O . HIS B 1 78 ? -5.098 57.156 3.025 1 38.19 78 HIS B O 1
ATOM 1522 N N . ASP B 1 79 ? -5.211 58.969 1.726 1 39.84 79 ASP B N 1
ATOM 1523 C CA . ASP B 1 79 ? -5.492 58.688 0.323 1 39.84 79 ASP B CA 1
ATOM 1524 C C . ASP B 1 79 ? -4.355 57.875 -0.311 1 39.84 79 ASP B C 1
ATOM 1526 O O . ASP B 1 79 ? -3.34 58.438 -0.716 1 39.84 79 ASP B O 1
ATOM 1530 N N . ALA B 1 80 ? -3.719 57 0.4 1 39 80 ALA B N 1
ATOM 1531 C CA . ALA B 1 80 ? -2.557 56.469 -0.302 1 39 80 ALA B CA 1
ATOM 1532 C C . ALA B 1 80 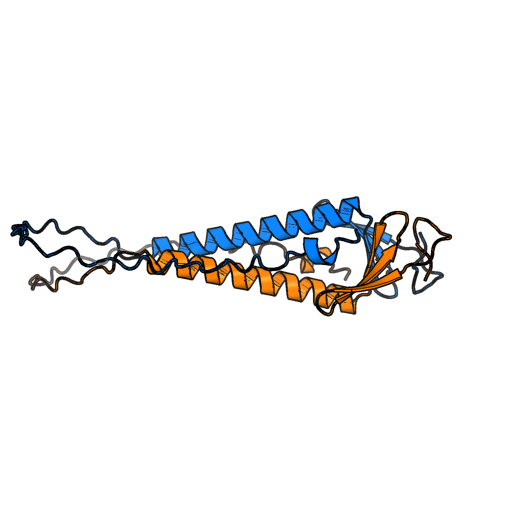? -2.963 55.844 -1.633 1 39 80 ALA B C 1
ATOM 1534 O O . ALA B 1 80 ? -4.039 55.25 -1.745 1 39 80 ALA B O 1
ATOM 1535 N N . HIS B 1 81 ? -2.287 56.312 -2.695 1 40.88 81 HIS B N 1
ATOM 1536 C CA . HIS B 1 81 ? -2.184 55.969 -4.109 1 40.88 81 HIS B CA 1
ATOM 1537 C C . HIS B 1 81 ? -2.09 54.438 -4.301 1 40.88 81 HIS B C 1
ATOM 1539 O O . HIS B 1 81 ? -1.714 53.719 -3.379 1 40.88 81 HIS B O 1
ATOM 1545 N N . GLY B 1 82 ? -2.633 54.094 -5.5 1 37.06 82 GLY B N 1
ATOM 1546 C CA . GLY B 1 82 ? -3.008 52.906 -6.277 1 37.06 82 GLY B CA 1
ATOM 1547 C C . GLY B 1 82 ? -1.854 51.969 -6.512 1 37.06 82 GLY B C 1
ATOM 1548 O O . GLY B 1 82 ? -0.994 52.219 -7.359 1 37.06 82 GLY B O 1
ATOM 1549 N N . TYR B 1 83 ? -1.124 51.562 -5.414 1 41.03 83 TYR B N 1
ATOM 1550 C CA . TYR B 1 83 ? -0.089 50.594 -5.754 1 41.03 83 TYR B CA 1
ATOM 1551 C C . TYR B 1 83 ? -0.671 49.438 -6.547 1 41.03 83 TYR B C 1
ATOM 1553 O O . TYR B 1 83 ? -1.822 49.031 -6.332 1 41.03 83 TYR B O 1
ATOM 1561 N N . ASP B 1 84 ? -0.259 49.438 -7.789 1 41.12 84 ASP B N 1
ATOM 1562 C CA . ASP B 1 84 ? -0.397 48.312 -8.719 1 41.12 84 ASP B CA 1
ATOM 1563 C C . ASP B 1 84 ? 0.023 47 -8.07 1 41.12 84 ASP B C 1
ATOM 1565 O O . ASP B 1 84 ? 1.185 46.844 -7.695 1 41.12 84 ASP B O 1
ATOM 1569 N N . GLU B 1 85 ? -0.777 46.594 -7.133 1 43.62 85 GLU B N 1
ATOM 1570 C CA . GLU B 1 85 ? -0.54 45.25 -6.594 1 43.62 85 GLU B CA 1
ATOM 1571 C C . GLU B 1 85 ? -0.316 44.219 -7.711 1 43.62 85 GLU B C 1
ATOM 1573 O O . GLU B 1 85 ? -1.193 44.031 -8.547 1 43.62 85 GLU B O 1
ATOM 1578 N N . HIS B 1 86 ? 0.891 44.25 -8.312 1 43.84 86 HIS B N 1
ATOM 1579 C CA . HIS B 1 86 ? 1.26 43.094 -9.078 1 43.84 86 HIS B CA 1
ATOM 1580 C C . HIS B 1 86 ? 0.82 41.812 -8.359 1 43.84 86 HIS B C 1
ATOM 1582 O O . HIS B 1 86 ? 1.091 41.625 -7.172 1 43.84 86 HIS B O 1
ATOM 1588 N N . ASP B 1 87 ? -0.325 41.312 -8.711 1 41.28 87 ASP B N 1
ATOM 1589 C CA . ASP B 1 87 ? -0.816 39.969 -8.398 1 41.28 87 ASP B CA 1
ATOM 1590 C C . ASP B 1 87 ? 0.281 38.938 -8.594 1 41.28 87 ASP B C 1
ATOM 1592 O O . ASP B 1 87 ? 0.614 38.594 -9.727 1 41.28 87 ASP B O 1
ATOM 1596 N N . ARG B 1 88 ? 1.416 39.062 -7.871 1 42.44 88 ARG B N 1
ATOM 1597 C CA . ARG B 1 88 ? 2.154 37.781 -7.875 1 42.44 88 ARG B CA 1
ATOM 1598 C C . ARG B 1 88 ? 1.212 36.594 -7.73 1 42.44 88 ARG B C 1
ATOM 1600 O O . ARG B 1 88 ? 0.489 36.5 -6.738 1 42.44 88 ARG B O 1
ATOM 1607 N N . SER B 1 89 ? 0.619 36.219 -8.812 1 41.25 89 SER B N 1
ATOM 1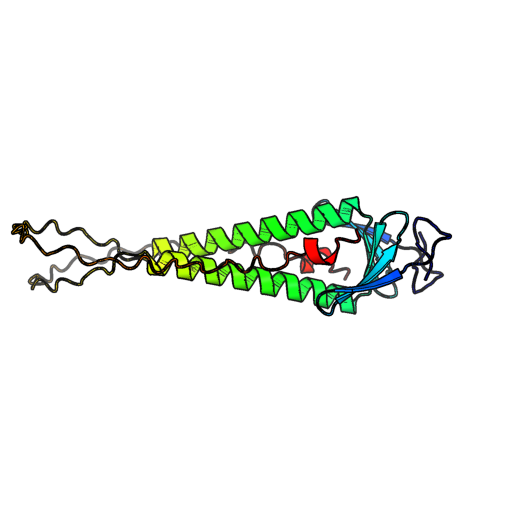608 C CA . SER B 1 89 ? 0.008 34.875 -8.93 1 41.25 89 SER B CA 1
ATOM 1609 C C . SER B 1 89 ? 0.818 33.844 -8.172 1 41.25 89 SER B C 1
ATOM 1611 O O . SER B 1 89 ? 1.972 33.562 -8.516 1 41.25 89 SER B O 1
ATOM 1613 N N . ARG B 1 90 ? 0.875 33.812 -6.828 1 43.44 90 ARG B N 1
ATOM 1614 C CA . ARG B 1 90 ? 1.278 32.656 -6.074 1 43.44 90 ARG B CA 1
ATOM 1615 C C . ARG B 1 90 ? 0.816 31.359 -6.77 1 43.44 90 ARG B C 1
ATOM 1617 O O . ARG B 1 90 ? -0.291 30.875 -6.52 1 43.44 90 ARG B O 1
ATOM 1624 N N . HIS B 1 91 ? 0.879 31.312 -8.055 1 42.19 91 HIS B N 1
ATOM 1625 C CA . HIS B 1 91 ? 0.69 29.953 -8.578 1 42.19 91 HIS B CA 1
ATOM 1626 C C . HIS B 1 91 ? 1.506 28.938 -7.785 1 42.19 91 HIS B C 1
ATOM 1628 O O . HIS B 1 91 ? 2.645 28.641 -8.148 1 42.19 91 HIS B O 1
ATOM 1634 N N . GLY B 1 92 ? 1.825 29.094 -6.59 1 42.16 92 GLY B N 1
ATOM 1635 C CA . GLY B 1 92 ? 2.365 27.875 -6 1 42.16 92 GLY B CA 1
ATOM 1636 C C . GLY B 1 92 ? 1.715 26.609 -6.531 1 42.16 92 GLY B C 1
ATOM 1637 O O . GLY B 1 92 ? 0.557 26.328 -6.219 1 42.16 92 GLY B O 1
ATOM 1638 N N . GLY B 1 93 ? 1.836 26.359 -7.852 1 44.53 93 GLY B N 1
ATOM 1639 C CA . GLY B 1 93 ? 1.412 25.078 -8.391 1 44.53 93 GLY B CA 1
ATOM 1640 C C . GLY B 1 93 ? 1.489 23.953 -7.379 1 44.53 93 GLY B C 1
ATOM 1641 O O . GLY B 1 93 ? 2.533 23.734 -6.762 1 44.53 93 GLY B O 1
ATOM 1642 N N . TYR B 1 94 ? 0.594 23.766 -6.543 1 46.44 94 TYR B N 1
ATOM 1643 C CA . TYR B 1 94 ? 0.474 22.547 -5.742 1 46.44 94 TYR B CA 1
ATOM 1644 C C . TYR B 1 94 ? 0.999 21.328 -6.504 1 46.44 94 TYR B C 1
ATOM 1646 O O . TYR B 1 94 ? 0.475 20.984 -7.566 1 46.44 94 TYR B O 1
ATOM 1654 N N . ARG B 1 95 ? 2.248 21.312 -6.789 1 50.16 95 ARG B N 1
ATOM 1655 C CA . ARG B 1 95 ? 2.717 20.016 -7.266 1 50.16 95 ARG B CA 1
ATOM 1656 C C . ARG B 1 95 ? 1.883 18.875 -6.676 1 50.16 95 ARG B C 1
ATOM 1658 O O . ARG B 1 95 ? 1.883 18.672 -5.461 1 50.16 95 ARG B O 1
ATOM 1665 N N . LYS B 1 96 ? 0.724 18.75 -7.277 1 54.28 96 LYS B N 1
ATOM 1666 C CA . LYS B 1 96 ? -0.113 17.609 -6.918 1 54.28 96 LYS B CA 1
ATOM 1667 C C . LYS B 1 96 ? 0.736 16.391 -6.605 1 54.28 96 LYS B C 1
ATOM 1669 O O . LYS B 1 96 ? 1.339 15.797 -7.508 1 54.28 96 LYS B O 1
ATOM 1674 N N . LYS B 1 97 ? 1.43 16.297 -5.402 1 61.22 97 LYS B N 1
ATOM 1675 C CA . LYS B 1 97 ? 2.197 15.156 -4.895 1 61.22 97 LYS B CA 1
ATOM 1676 C C . LYS B 1 97 ? 1.535 13.836 -5.27 1 61.22 97 LYS B C 1
ATOM 1678 O O . LYS B 1 97 ? 0.308 13.727 -5.254 1 61.22 97 LYS B O 1
ATOM 1683 N N . LYS B 1 98 ? 2.256 13.148 -6.18 1 66.5 98 LYS B N 1
ATOM 1684 C CA . LYS B 1 98 ? 1.869 11.859 -6.758 1 66.5 98 LYS B CA 1
ATOM 1685 C C . LYS B 1 98 ? 1.373 10.898 -5.684 1 66.5 98 LYS B C 1
ATOM 1687 O O . LYS B 1 98 ? 2.111 10.562 -4.754 1 66.5 98 LYS B O 1
ATOM 1692 N N . SER B 1 99 ? 0.108 10.68 -5.535 1 78.06 99 SER B N 1
ATOM 1693 C CA . SER B 1 99 ? -0.61 9.805 -4.609 1 78.06 99 SER B CA 1
ATOM 1694 C C . SER B 1 99 ? -0.269 8.344 -4.852 1 78.06 99 SER B C 1
ATOM 1696 O O . SER B 1 99 ? 0.292 7.992 -5.895 1 78.06 99 SER B O 1
ATOM 1698 N N . LEU B 1 100 ? -0.362 7.527 -3.844 1 82.19 100 LEU B N 1
ATOM 1699 C CA . LEU B 1 100 ? -0.273 6.078 -3.971 1 82.19 100 LEU B CA 1
ATOM 1700 C C . LEU B 1 100 ? -1.096 5.582 -5.156 1 82.19 100 LEU B C 1
ATOM 1702 O O . LEU B 1 100 ? -0.745 4.582 -5.785 1 82.19 100 LEU B O 1
ATOM 1706 N N . PHE B 1 101 ? -2.092 6.41 -5.449 1 82.31 101 PHE B N 1
ATOM 1707 C CA . PHE B 1 101 ? -2.941 6.062 -6.578 1 82.31 101 PHE B CA 1
ATOM 1708 C C . PHE B 1 101 ? -2.141 6.059 -7.875 1 82.31 101 PHE B C 1
ATOM 1710 O O . PHE B 1 101 ? -2.322 5.18 -8.719 1 82.31 101 PHE B O 1
ATOM 1717 N N . ASP B 1 102 ? -1.331 7.012 -7.973 1 86.5 102 ASP B N 1
ATOM 1718 C CA . ASP B 1 102 ? -0.532 7.133 -9.188 1 86.5 102 ASP B CA 1
ATOM 1719 C C . ASP B 1 102 ? 0.408 5.938 -9.352 1 86.5 102 ASP B C 1
ATOM 1721 O O . ASP B 1 102 ? 0.732 5.543 -10.469 1 86.5 102 ASP B O 1
ATOM 1725 N N . MET B 1 103 ? 0.782 5.352 -8.297 1 87.38 103 MET B N 1
ATOM 1726 C CA . MET B 1 103 ? 1.702 4.219 -8.312 1 87.38 103 MET B CA 1
ATOM 1727 C C . MET B 1 103 ? 1.021 2.973 -8.867 1 87.38 103 MET B C 1
ATOM 1729 O O . MET B 1 103 ? 1.669 2.135 -9.5 1 87.38 103 MET B O 1
ATOM 1733 N N . PHE B 1 104 ? -0.288 2.893 -8.703 1 90.31 104 PHE B N 1
ATOM 1734 C CA . PHE B 1 104 ? -0.957 1.639 -9.031 1 90.31 104 PHE B CA 1
ATOM 1735 C C . PHE B 1 104 ? -1.92 1.826 -10.195 1 90.31 104 PHE B C 1
ATOM 1737 O O . PHE B 1 104 ? -2.799 0.993 -10.422 1 90.31 104 PHE B O 1
ATOM 1744 N N . ASP B 1 105 ? -1.825 2.926 -10.844 1 86.5 105 ASP B N 1
ATOM 1745 C CA . ASP B 1 105 ? -2.639 3.152 -12.031 1 86.5 105 ASP B CA 1
ATOM 1746 C C . ASP B 1 105 ? -2.029 2.467 -13.258 1 86.5 105 ASP B C 1
ATOM 1748 O O . ASP B 1 105 ? -1.125 3.01 -13.891 1 86.5 105 ASP B O 1
ATOM 1752 N N . PHE B 1 106 ? -2.525 1.217 -13.508 1 80.38 106 PHE B N 1
ATOM 1753 C CA . PHE B 1 106 ? -1.959 0.442 -14.602 1 80.38 106 PHE B CA 1
ATOM 1754 C C . PHE B 1 106 ? -2.777 0.626 -15.875 1 80.38 106 PHE B C 1
ATOM 1756 O O . PHE B 1 106 ? -2.578 -0.093 -16.859 1 80.38 106 PHE B O 1
ATOM 1763 N N . ASP B 1 107 ? -3.367 1.805 -16.266 1 65.38 107 ASP B N 1
ATOM 1764 C CA . ASP B 1 107 ? -4.027 2.01 -17.562 1 65.38 107 ASP B CA 1
ATOM 1765 C C . ASP B 1 107 ? -3.053 1.788 -18.719 1 65.38 107 ASP B C 1
ATOM 1767 O O . ASP B 1 107 ? -1.847 1.989 -18.562 1 65.38 107 ASP B O 1
#

InterPro domains:
  IPR027392 Transcription factor zinc-finger [PF13453] (2-43)

Sequence (214 aa):
MKCPVCVTPDLLMTERQSIEIDYCPTCRGVWLDRSELDKLIARADDDANERRRDAAREVGRDAPLARYDHGDRDRRRHDAHGYDEHDRSRHGGYRKKKSLFDMFDFDMKCPVCVTPDLLMTERQSIEIDYCPTCRGVWLDRSELDKLIARADDDANERRRDAAREVGRDAPLARYDHGDRDRRRHDAHGYDEHDRSRHGGYRKKKSLFDMFDFD

Foldseek 3Di:
DADPVVRPFFWDWDDDPNAIWTAGPPPGDIDHDPVSLVVVLVVVVVVVVVVVVVVVVVVVVPPPPPPPPPPPPPPPVPPDDDPPPPPPVCCVVPPVPCGVCNVPPPD/DADPVVRPFFWDWDDDPNAIWTAGPPPGDIDHDPVSLVVVLVVVVVVVVVVVVVVVVVVVVPPPPPPPPPPPPPPPVPPDDDPPPPPPVCCVVPPVPCGVCNVPPPD